Protein AF-A0A1Y1X2T1-F1 (afdb_monomer_lite)

Structure (mmCIF, N/CA/C/O backbone):
data_AF-A0A1Y1X2T1-F1
#
_entry.id   AF-A0A1Y1X2T1-F1
#
loop_
_atom_site.group_PDB
_atom_site.id
_atom_site.type_symbol
_atom_site.label_atom_id
_atom_site.label_alt_id
_atom_site.label_comp_id
_atom_site.label_asym_id
_atom_site.label_entity_id
_atom_site.label_seq_id
_atom_site.pdbx_PDB_ins_code
_atom_site.Cartn_x
_atom_site.Cartn_y
_atom_site.Cartn_z
_atom_site.occupancy
_atom_site.B_iso_or_equiv
_atom_site.auth_seq_id
_atom_site.auth_comp_id
_atom_site.auth_asym_id
_atom_site.auth_atom_id
_atom_site.pdbx_PDB_model_num
ATOM 1 N N . MET A 1 1 ? 21.811 22.177 36.103 1.00 56.72 1 MET A N 1
ATOM 2 C CA . MET A 1 1 ? 21.936 21.409 34.840 1.00 56.72 1 MET A CA 1
ATOM 3 C C . MET A 1 1 ? 21.058 20.156 34.789 1.00 56.72 1 MET A C 1
ATOM 5 O O . MET A 1 1 ? 20.344 20.026 33.811 1.00 56.72 1 MET A O 1
ATOM 9 N N . LYS A 1 2 ? 21.007 19.280 35.809 1.00 57.28 2 LYS A N 1
ATOM 10 C CA . LYS A 1 2 ? 20.187 18.041 35.765 1.00 57.28 2 LYS A CA 1
ATOM 11 C C . LYS A 1 2 ? 18.674 18.245 35.523 1.00 57.28 2 LYS A C 1
ATOM 13 O O . LYS A 1 2 ? 18.076 17.453 34.813 1.00 57.28 2 LYS A O 1
ATOM 18 N N . SER A 1 3 ? 18.077 19.325 36.036 1.00 58.03 3 SER A N 1
ATOM 19 C CA . SER A 1 3 ? 16.638 19.620 35.858 1.00 58.03 3 SER A CA 1
ATOM 20 C C . SER A 1 3 ? 16.255 20.031 34.420 1.00 58.03 3 SER A C 1
ATOM 22 O O . SER A 1 3 ? 15.139 19.794 33.973 1.00 58.03 3 SER A O 1
ATOM 24 N N . PHE A 1 4 ? 17.197 20.577 33.643 1.00 64.12 4 PHE A N 1
ATOM 25 C CA . PHE A 1 4 ? 16.924 21.029 32.273 1.00 64.12 4 PHE A CA 1
ATOM 26 C C . PHE A 1 4 ? 16.793 19.856 31.285 1.00 64.12 4 PHE A C 1
ATOM 28 O O . PHE A 1 4 ? 15.936 19.874 30.407 1.00 64.12 4 PHE A O 1
ATOM 35 N N . TYR A 1 5 ? 17.582 18.795 31.482 1.00 65.81 5 TYR A N 1
ATOM 36 C CA . TYR A 1 5 ? 17.551 17.600 30.631 1.00 65.81 5 TYR A CA 1
ATOM 37 C C . TYR A 1 5 ? 16.260 16.782 30.780 1.00 65.81 5 TYR A C 1
ATOM 39 O O . TYR A 1 5 ? 15.802 16.195 29.804 1.00 65.81 5 TYR A O 1
ATOM 47 N N . LEU A 1 6 ? 15.641 16.787 31.966 1.00 60.75 6 LEU A N 1
ATOM 48 C CA . LEU A 1 6 ? 14.376 16.086 32.219 1.00 60.75 6 LEU A CA 1
ATOM 49 C C . LEU A 1 6 ? 13.193 16.706 31.459 1.00 60.75 6 LEU A C 1
ATOM 51 O O . LEU A 1 6 ? 12.352 15.974 30.943 1.00 60.75 6 LEU A O 1
ATOM 55 N N . ASN A 1 7 ? 13.157 18.036 31.320 1.00 58.97 7 ASN A N 1
ATOM 56 C CA . ASN A 1 7 ? 12.097 18.712 30.566 1.00 58.97 7 ASN A CA 1
ATOM 57 C C . ASN A 1 7 ? 12.223 18.496 29.050 1.00 58.97 7 ASN A C 1
ATOM 59 O O . ASN A 1 7 ? 11.212 18.321 28.378 1.00 58.97 7 ASN A O 1
ATOM 63 N N . ILE A 1 8 ? 13.448 18.435 28.514 1.00 63.66 8 ILE A N 1
ATOM 64 C CA . ILE A 1 8 ? 13.670 18.137 27.089 1.00 63.66 8 ILE A CA 1
ATOM 65 C C . ILE A 1 8 ? 13.277 16.690 26.766 1.00 63.66 8 ILE A C 1
ATOM 67 O O . ILE A 1 8 ? 12.606 16.454 25.764 1.00 63.66 8 ILE A O 1
ATOM 71 N N . PHE A 1 9 ? 13.625 15.731 27.631 1.00 59.47 9 PHE A N 1
ATOM 72 C CA . PHE A 1 9 ? 13.261 14.324 27.426 1.00 59.47 9 PHE A CA 1
ATOM 73 C C . PHE A 1 9 ? 11.742 14.095 27.442 1.00 59.47 9 PHE A C 1
ATOM 75 O O . PHE A 1 9 ? 11.245 13.322 26.630 1.00 59.47 9 PHE A O 1
ATOM 82 N N . SER A 1 10 ? 11.009 14.797 28.315 1.00 51.62 10 SER A N 1
ATOM 83 C CA . SER A 1 10 ? 9.545 14.688 28.422 1.00 51.62 10 SER A CA 1
ATOM 84 C C . SER A 1 10 ? 8.808 15.238 27.190 1.00 51.62 10 SER A C 1
ATOM 86 O O . SER A 1 10 ? 7.816 14.673 26.738 1.00 51.62 10 SER A O 1
ATOM 88 N N . ILE A 1 11 ? 9.314 16.321 26.591 1.00 55.97 11 ILE A N 1
ATOM 89 C CA . ILE A 1 11 ? 8.737 16.879 25.356 1.00 55.97 11 ILE A CA 1
ATOM 90 C C . ILE A 1 11 ? 9.017 15.951 24.163 1.00 55.97 11 ILE A C 1
ATOM 92 O O . ILE A 1 11 ? 8.145 15.767 23.314 1.00 55.97 11 ILE A O 1
ATOM 96 N N . LEU A 1 12 ? 10.195 15.314 24.122 1.00 52.16 12 LEU A N 1
ATOM 97 C CA . LEU A 1 12 ? 10.544 14.362 23.065 1.00 52.16 12 LEU A CA 1
ATOM 98 C C . LEU A 1 12 ? 9.668 13.100 23.112 1.00 52.16 12 LEU A C 1
ATOM 100 O O . LEU A 1 12 ? 9.218 12.628 22.072 1.00 52.16 12 LEU A O 1
ATOM 104 N N . THR A 1 13 ? 9.385 12.566 24.305 1.00 51.41 13 THR A N 1
ATOM 105 C CA . THR A 1 13 ? 8.547 11.365 24.449 1.00 51.41 13 THR A CA 1
ATOM 106 C C . THR A 1 13 ? 7.088 11.615 24.074 1.00 51.41 13 THR A C 1
ATOM 108 O O . THR A 1 13 ? 6.466 10.738 23.480 1.00 51.41 13 THR A O 1
ATOM 111 N N . ILE A 1 14 ? 6.547 12.809 24.339 1.00 50.56 14 ILE A N 1
ATOM 112 C CA . ILE A 1 14 ? 5.189 13.181 23.905 1.00 50.56 14 ILE A CA 1
ATOM 113 C C . ILE A 1 14 ? 5.101 13.249 22.370 1.00 50.56 14 ILE A C 1
ATOM 115 O O . ILE A 1 14 ? 4.105 12.807 21.801 1.00 50.56 14 ILE A O 1
ATOM 119 N N . PHE A 1 15 ? 6.156 13.710 21.689 1.00 45.28 15 PHE A N 1
ATOM 120 C CA . PHE A 1 15 ? 6.207 13.766 20.221 1.00 45.28 15 PHE A CA 1
ATOM 121 C C . PHE A 1 15 ? 6.279 12.377 19.558 1.00 45.28 15 PHE A C 1
ATOM 123 O O . PHE A 1 15 ? 5.767 12.183 18.460 1.00 45.28 15 PHE A O 1
ATOM 130 N N . VAL A 1 16 ? 6.884 11.391 20.230 1.00 44.03 16 VAL A N 1
ATOM 131 C CA . VAL A 1 16 ? 6.981 10.004 19.732 1.00 44.03 16 VAL A CA 1
ATOM 132 C C . VAL A 1 16 ? 5.657 9.242 19.875 1.00 44.03 16 VAL A C 1
ATOM 134 O O . VAL A 1 16 ? 5.388 8.321 19.109 1.00 44.03 16 VAL A O 1
ATOM 137 N N . ILE A 1 17 ? 4.797 9.606 20.831 1.00 41.22 17 ILE A N 1
ATOM 138 C CA . ILE A 1 17 ? 3.505 8.924 21.020 1.00 41.22 17 ILE A CA 1
ATOM 139 C C . ILE A 1 17 ? 2.462 9.415 20.002 1.00 41.22 17 ILE A C 1
ATOM 141 O O . ILE A 1 17 ? 1.625 8.628 19.560 1.00 41.22 17 ILE A O 1
ATOM 145 N N . THR A 1 18 ? 2.527 10.675 19.564 1.00 39.34 18 THR A N 1
ATOM 146 C CA . THR A 1 18 ? 1.569 11.231 18.592 1.00 39.34 18 THR A CA 1
ATOM 147 C C . THR A 1 18 ? 1.806 10.778 17.147 1.00 39.34 18 THR A C 1
ATOM 149 O O . THR A 1 18 ? 0.879 10.846 16.344 1.00 39.34 18 THR A O 1
ATOM 152 N N . SER A 1 19 ? 2.983 10.246 16.796 1.00 40.41 19 SER A N 1
ATOM 153 C CA . SER A 1 19 ? 3.277 9.792 15.425 1.00 40.41 19 SER A CA 1
ATOM 154 C C . SER A 1 19 ? 2.578 8.481 15.037 1.00 40.41 19 SER A C 1
ATOM 156 O O . SER A 1 19 ? 2.244 8.293 13.869 1.00 40.41 19 SER A O 1
ATOM 158 N N . LYS A 1 20 ? 2.239 7.603 15.995 1.00 40.94 20 LYS A N 1
ATOM 159 C CA . LYS A 1 20 ? 1.486 6.361 15.708 1.00 40.94 20 LYS A CA 1
ATOM 160 C C . LYS A 1 20 ? 0.024 6.596 15.309 1.00 40.94 20 LYS A C 1
ATOM 162 O O . LYS A 1 20 ? -0.583 5.723 14.695 1.00 40.94 20 LYS A O 1
ATOM 167 N N . ALA A 1 21 ? -0.539 7.766 15.614 1.00 39.34 21 ALA A N 1
ATOM 168 C CA . ALA A 1 21 ? -1.893 8.132 15.195 1.00 39.34 21 ALA A CA 1
ATOM 169 C C . ALA A 1 21 ? -1.984 8.528 13.704 1.00 39.34 21 ALA A C 1
ATOM 171 O O . ALA A 1 21 ? -3.081 8.586 13.155 1.00 39.34 21 ALA A O 1
ATOM 172 N N . SER A 1 22 ? -0.848 8.755 13.029 1.00 45.28 22 SER A N 1
ATOM 173 C CA . SER A 1 22 ? -0.803 9.274 11.653 1.00 45.28 22 SER A CA 1
ATOM 174 C C . SER A 1 22 ? -1.251 8.268 10.581 1.00 45.28 22 SER A C 1
ATOM 176 O O . SER A 1 22 ? -1.623 8.673 9.484 1.00 45.28 22 SER A O 1
ATOM 178 N N . VAL A 1 23 ? -1.265 6.964 10.887 1.00 47.66 23 VAL A N 1
ATOM 179 C CA . VAL A 1 23 ? -1.580 5.911 9.899 1.00 47.66 23 VAL A CA 1
ATOM 180 C C . VAL A 1 23 ? -3.095 5.740 9.687 1.00 47.66 23 VAL A C 1
ATOM 182 O O . VAL A 1 23 ? -3.526 5.408 8.590 1.00 47.66 23 VAL A O 1
ATOM 185 N N . ARG A 1 24 ? -3.944 6.029 10.690 1.00 46.94 24 ARG A N 1
ATOM 186 C CA . ARG A 1 24 ? -5.413 5.863 10.560 1.00 46.94 24 ARG A CA 1
ATOM 187 C C . ARG A 1 24 ? -6.120 6.989 9.804 1.00 46.94 24 ARG A C 1
ATOM 189 O O . ARG A 1 24 ? -7.241 6.786 9.357 1.00 46.94 24 ARG A O 1
ATOM 196 N N . ASN A 1 25 ? -5.468 8.135 9.617 1.00 50.72 25 ASN A N 1
ATOM 197 C CA . ASN A 1 25 ? -6.011 9.259 8.844 1.00 50.72 25 ASN A CA 1
ATOM 198 C C . ASN A 1 25 ? -5.781 9.121 7.331 1.00 50.72 25 ASN A C 1
ATOM 200 O O . ASN A 1 25 ? -5.892 10.109 6.611 1.00 50.72 25 ASN A O 1
ATOM 204 N N . GLN A 1 26 ? -5.434 7.922 6.858 1.00 59.00 26 GLN A N 1
ATOM 205 C CA . GLN A 1 26 ? -5.060 7.692 5.471 1.00 59.00 26 GLN A CA 1
ATOM 206 C C . GLN A 1 26 ? -6.158 7.020 4.641 1.00 59.00 26 GLN A C 1
ATOM 208 O O . GLN A 1 26 ? -5.827 6.405 3.650 1.00 59.00 26 GLN A O 1
ATOM 213 N N . ILE A 1 27 ? -7.436 7.039 5.017 1.00 65.19 27 ILE A N 1
ATOM 214 C CA . ILE A 1 27 ? -8.481 6.409 4.187 1.00 65.19 27 ILE A CA 1
ATOM 215 C C . ILE A 1 27 ? -9.077 7.466 3.259 1.00 65.19 27 ILE A C 1
ATOM 217 O O . ILE A 1 27 ? -9.631 8.449 3.745 1.00 65.19 27 ILE A O 1
ATOM 221 N N . ASP A 1 28 ? -8.964 7.261 1.945 1.00 67.69 28 ASP A N 1
ATOM 222 C CA . ASP A 1 28 ? -9.491 8.196 0.938 1.00 67.69 28 ASP A CA 1
ATOM 223 C C . ASP A 1 28 ? -10.859 7.733 0.409 1.00 67.69 28 ASP A C 1
ATOM 225 O O . ASP A 1 28 ? -11.845 8.467 0.454 1.00 67.69 28 ASP A O 1
ATOM 229 N N . GLU A 1 29 ? -10.958 6.464 -0.007 1.00 74.88 29 GLU A N 1
ATOM 230 C CA . GLU A 1 29 ? -12.178 5.908 -0.598 1.00 74.88 29 GLU A CA 1
ATOM 231 C C . GLU A 1 29 ? -12.340 4.412 -0.284 1.00 74.88 29 GLU A C 1
ATOM 233 O O . GLU A 1 29 ? -11.371 3.647 -0.266 1.00 74.88 29 GLU A O 1
ATOM 238 N N . SER A 1 30 ? -13.587 3.981 -0.061 1.00 74.31 30 SER A N 1
ATOM 239 C CA . SER A 1 30 ? -13.954 2.569 0.092 1.00 74.31 30 SER A CA 1
ATOM 240 C C . SER A 1 30 ? -14.870 2.118 -1.044 1.00 74.31 30 SER A C 1
ATOM 242 O O . SER A 1 30 ? -15.921 2.725 -1.256 1.00 74.31 30 SER A O 1
ATOM 244 N N . LEU A 1 31 ? -14.534 1.013 -1.707 1.00 80.00 31 LEU A N 1
ATOM 245 C CA . LEU A 1 31 ? -15.344 0.409 -2.767 1.00 80.00 31 LEU A CA 1
ATOM 246 C C . LEU A 1 31 ? -15.841 -0.975 -2.335 1.00 80.00 31 LEU A C 1
ATOM 248 O O . LEU A 1 31 ? -15.038 -1.845 -1.997 1.00 80.00 31 LEU A O 1
ATOM 252 N N . SER A 1 32 ? -17.159 -1.190 -2.363 1.00 80.75 32 SER A N 1
ATOM 253 C CA . SER A 1 32 ? -17.751 -2.514 -2.127 1.00 80.75 32 SER A CA 1
ATOM 254 C C . SER A 1 32 ? -17.468 -3.446 -3.307 1.00 80.75 32 SER A C 1
ATOM 256 O O . SER A 1 32 ? -17.545 -3.029 -4.464 1.00 80.75 32 SER A O 1
ATOM 258 N N . ILE A 1 33 ? -17.133 -4.702 -3.012 1.00 80.81 33 ILE A N 1
ATOM 259 C CA . ILE A 1 33 ? -16.745 -5.695 -4.015 1.00 80.81 33 ILE A CA 1
ATOM 260 C C . ILE A 1 33 ? -17.837 -6.761 -4.159 1.00 80.81 33 ILE A C 1
ATOM 262 O O . ILE A 1 33 ? -18.399 -7.250 -3.176 1.00 80.81 33 ILE A O 1
ATOM 266 N N . GLU A 1 34 ? -18.121 -7.153 -5.401 1.00 74.25 34 GLU A N 1
ATOM 267 C CA . GLU A 1 34 ? -19.018 -8.267 -5.706 1.00 74.25 34 GLU A CA 1
ATOM 268 C C . GLU A 1 34 ? -18.431 -9.576 -5.145 1.00 74.25 34 GLU A C 1
ATOM 270 O O . GLU A 1 34 ? -17.339 -9.993 -5.522 1.00 74.25 34 GLU A O 1
ATOM 275 N N . GLY A 1 35 ? -19.138 -10.202 -4.198 1.00 72.38 35 GLY A N 1
ATOM 276 C CA . GLY A 1 35 ? -18.635 -11.349 -3.423 1.00 72.38 35 GLY A CA 1
ATOM 277 C C . GLY A 1 35 ? -18.394 -11.058 -1.937 1.00 72.38 35 GLY A C 1
ATOM 278 O O . GLY A 1 35 ? -18.160 -11.992 -1.171 1.00 72.38 35 GLY A O 1
ATOM 279 N N . GLY A 1 36 ? -18.539 -9.797 -1.515 1.00 78.75 36 GLY A N 1
ATOM 280 C CA . GLY A 1 36 ? -18.400 -9.360 -0.127 1.00 78.75 36 GLY A CA 1
ATOM 281 C C . GLY A 1 36 ? -17.099 -8.597 0.125 1.00 78.75 36 GLY A C 1
ATOM 282 O O . GLY A 1 36 ? -16.131 -8.720 -0.619 1.00 78.75 36 GLY A O 1
ATOM 283 N N . GLY A 1 37 ? -17.103 -7.789 1.186 1.00 85.75 37 GLY A N 1
ATOM 284 C CA . GLY A 1 37 ? -15.966 -6.968 1.598 1.00 85.75 37 GLY A CA 1
ATOM 285 C C . GLY A 1 37 ? -15.800 -5.650 0.839 1.00 85.75 37 GLY A C 1
ATOM 286 O O . GLY A 1 37 ? -16.655 -5.225 0.056 1.00 85.75 37 GLY A O 1
ATOM 287 N N . TYR A 1 38 ? -14.698 -4.974 1.157 1.00 86.06 38 TYR A N 1
ATOM 288 C CA . TYR A 1 38 ? -14.425 -3.587 0.803 1.00 86.06 38 TYR A CA 1
ATOM 289 C C . TYR A 1 38 ? -12.950 -3.426 0.443 1.00 86.06 38 TYR A C 1
ATOM 291 O O . TYR A 1 38 ? -12.074 -3.801 1.221 1.00 86.06 38 TYR A O 1
ATOM 299 N N . LYS A 1 39 ? -12.671 -2.831 -0.717 1.00 87.31 39 LYS A N 1
ATOM 300 C CA . LYS A 1 39 ? -11.344 -2.305 -1.046 1.00 87.31 39 LYS A CA 1
ATOM 301 C C . LYS A 1 39 ? -11.223 -0.916 -0.445 1.00 87.31 39 LYS A C 1
ATOM 303 O O . LYS A 1 39 ? -12.090 -0.082 -0.697 1.00 87.31 39 LYS A O 1
ATOM 308 N N . ILE A 1 40 ? -10.162 -0.667 0.310 1.00 87.94 40 ILE A N 1
ATOM 309 C CA . ILE A 1 40 ? -9.901 0.638 0.920 1.00 87.94 40 ILE A CA 1
ATOM 310 C C . ILE A 1 40 ? -8.622 1.200 0.342 1.00 87.94 40 ILE A C 1
ATOM 312 O O . ILE A 1 40 ? -7.556 0.613 0.528 1.00 87.94 40 ILE A O 1
ATOM 316 N N . TRP A 1 41 ? -8.735 2.326 -0.355 1.00 89.56 41 TRP A N 1
ATOM 317 C CA . TRP A 1 41 ? -7.580 3.073 -0.828 1.00 89.56 41 TRP A CA 1
ATOM 318 C C . TRP A 1 41 ? -7.004 3.926 0.285 1.00 89.56 41 TRP A C 1
ATOM 320 O O . TRP A 1 41 ? -7.735 4.614 1.007 1.00 89.56 41 TRP A O 1
ATOM 330 N N . LEU A 1 42 ? -5.680 3.871 0.396 1.00 88.88 42 LEU A N 1
ATOM 331 C CA . LEU A 1 42 ? -4.953 4.732 1.299 1.00 88.88 42 LEU A CA 1
ATOM 332 C C . LEU A 1 42 ? -4.755 6.126 0.683 1.00 88.88 42 LEU A C 1
ATOM 334 O O . LEU A 1 42 ? -4.924 6.329 -0.522 1.00 88.88 42 LEU A O 1
ATOM 338 N N . THR A 1 43 ? -4.375 7.102 1.495 1.00 86.19 43 THR A N 1
ATOM 339 C CA . THR A 1 43 ? -4.055 8.445 1.025 1.00 86.19 43 THR A CA 1
ATOM 340 C C . THR A 1 43 ? -2.837 8.400 0.114 1.00 86.19 43 THR A C 1
ATOM 342 O O . THR A 1 43 ? -1.878 7.662 0.350 1.00 86.19 43 THR A O 1
ATOM 345 N N . GLU A 1 44 ? -2.891 9.204 -0.945 1.00 87.75 44 GLU A N 1
ATOM 346 C CA . GLU A 1 44 ? -1.776 9.371 -1.864 1.00 87.75 44 GLU A CA 1
ATOM 347 C C . GLU A 1 44 ? -0.544 9.933 -1.141 1.00 87.75 44 GLU A C 1
ATOM 349 O O . GLU A 1 44 ? -0.608 10.914 -0.395 1.00 87.75 44 GLU A O 1
ATOM 354 N N . VAL A 1 45 ? 0.597 9.305 -1.394 1.0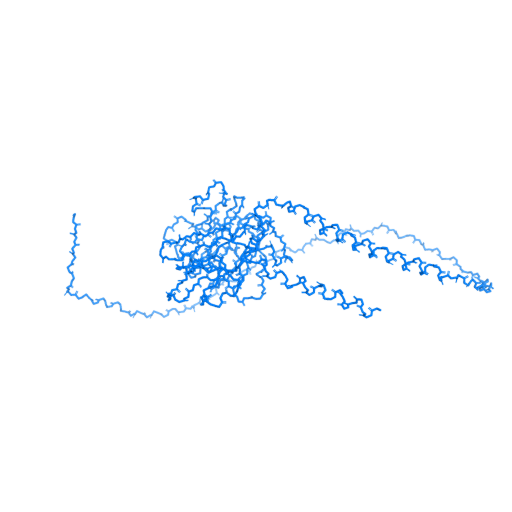0 89.06 45 VAL A N 1
ATOM 355 C CA . VAL A 1 45 ? 1.890 9.670 -0.829 1.00 89.06 45 VAL A CA 1
ATOM 356 C C . VAL A 1 45 ? 2.687 10.437 -1.866 1.00 89.06 45 VAL A C 1
ATOM 358 O O . VAL A 1 45 ? 2.974 9.915 -2.939 1.00 89.06 45 VAL A O 1
ATOM 361 N N . ASN A 1 46 ? 3.086 11.661 -1.512 1.00 80.25 46 ASN A N 1
ATOM 362 C CA . ASN A 1 46 ? 3.802 12.601 -2.380 1.00 80.25 46 ASN A CA 1
ATOM 363 C C . ASN A 1 46 ? 5.210 12.849 -1.837 1.00 80.25 46 ASN A C 1
ATOM 365 O O . ASN A 1 46 ? 5.590 13.977 -1.526 1.00 80.25 46 ASN A O 1
ATOM 369 N N . GLY A 1 47 ? 5.971 11.778 -1.642 1.00 67.00 47 GLY A N 1
ATOM 370 C CA . GLY A 1 47 ? 7.283 11.868 -1.025 1.00 67.00 47 GLY A CA 1
ATOM 371 C C . GLY A 1 47 ? 7.958 10.514 -0.923 1.00 67.00 47 GLY A C 1
ATOM 372 O O . GLY A 1 47 ? 7.328 9.502 -0.638 1.00 67.00 47 GLY A O 1
ATOM 373 N N . TYR A 1 48 ? 9.262 10.515 -1.167 1.00 71.50 48 TYR A N 1
ATOM 374 C CA . TYR A 1 48 ? 10.146 9.435 -0.762 1.00 71.50 48 TYR A CA 1
ATOM 375 C C . TYR A 1 48 ? 11.206 10.057 0.112 1.00 71.50 48 TYR A C 1
ATOM 377 O O . TYR A 1 48 ? 12.020 10.854 -0.361 1.00 71.50 48 TYR A O 1
ATOM 385 N N . ASP A 1 49 ? 11.178 9.679 1.373 1.00 73.81 49 ASP A N 1
ATOM 386 C CA . ASP A 1 49 ? 12.269 9.905 2.291 1.00 73.81 49 ASP A CA 1
ATOM 387 C C . ASP A 1 49 ? 12.518 8.571 2.979 1.00 73.81 49 ASP A C 1
ATOM 389 O O . ASP A 1 49 ? 11.651 8.013 3.646 1.00 73.81 49 ASP A O 1
ATOM 393 N N . GLU A 1 50 ? 13.705 8.022 2.747 1.00 72.12 50 GLU A N 1
ATOM 394 C CA . GLU A 1 50 ? 14.115 6.742 3.316 1.00 72.12 50 GLU A CA 1
ATOM 395 C C . GLU A 1 50 ? 14.245 6.784 4.840 1.00 72.12 50 GLU A C 1
ATOM 397 O O . GLU A 1 50 ? 14.278 5.724 5.464 1.00 72.12 50 GLU A O 1
ATOM 402 N N . ASN A 1 51 ? 14.283 7.992 5.409 1.00 76.75 51 ASN A N 1
ATOM 403 C CA . ASN A 1 51 ? 14.298 8.258 6.839 1.00 76.75 51 ASN A CA 1
ATOM 404 C C . ASN A 1 51 ? 12.901 8.609 7.384 1.00 76.75 51 ASN A C 1
ATOM 406 O O . ASN A 1 51 ? 12.746 8.729 8.600 1.00 76.75 51 ASN A O 1
ATOM 410 N N . ASP A 1 52 ? 11.894 8.787 6.518 1.00 72.00 52 ASP A N 1
ATOM 411 C CA . ASP A 1 52 ? 10.516 9.079 6.920 1.00 72.00 52 ASP A CA 1
ATOM 412 C C . ASP A 1 52 ? 9.682 7.791 6.960 1.00 72.00 52 ASP A C 1
ATOM 414 O O . ASP A 1 52 ? 9.006 7.399 6.006 1.00 72.00 52 ASP A O 1
ATOM 418 N N . GLU A 1 53 ? 9.698 7.147 8.124 1.00 68.81 53 GLU A N 1
ATOM 419 C CA . GLU A 1 53 ? 8.827 6.014 8.455 1.00 68.81 53 GLU A CA 1
ATOM 420 C C . GLU A 1 53 ? 7.376 6.432 8.767 1.00 68.81 53 GLU A C 1
ATOM 422 O O . GLU A 1 53 ? 6.622 5.658 9.357 1.00 68.81 53 GLU A O 1
ATOM 427 N N . VAL A 1 54 ? 6.962 7.658 8.438 1.00 69.00 54 VAL A N 1
ATOM 428 C CA . VAL A 1 54 ? 5.614 8.164 8.733 1.00 69.00 54 VAL A CA 1
ATOM 429 C C . VAL A 1 54 ? 4.874 8.575 7.464 1.00 69.00 54 VAL A C 1
ATOM 431 O O . VAL A 1 54 ? 3.712 8.206 7.311 1.00 69.00 54 VAL A O 1
ATOM 434 N N . ASN A 1 55 ? 5.521 9.301 6.549 1.00 71.62 55 ASN A N 1
ATOM 435 C CA . ASN A 1 55 ? 4.892 9.791 5.312 1.00 71.62 55 ASN A CA 1
ATOM 436 C C . ASN A 1 55 ? 5.633 9.373 4.037 1.00 71.62 55 ASN A C 1
ATOM 438 O O . ASN A 1 55 ? 5.235 9.778 2.947 1.00 71.62 55 ASN A O 1
ATOM 442 N N . GLY A 1 56 ? 6.711 8.592 4.150 1.00 84.94 56 GLY A N 1
ATOM 443 C CA . GLY A 1 56 ? 7.515 8.164 3.007 1.00 84.94 56 GLY A CA 1
ATOM 444 C C . GLY A 1 56 ? 6.973 6.945 2.260 1.00 84.94 56 GLY A C 1
ATOM 445 O O . GLY A 1 56 ? 7.559 6.588 1.239 1.00 84.94 56 GLY A O 1
ATOM 446 N N . TYR A 1 57 ? 5.904 6.301 2.754 1.00 91.38 57 TYR A N 1
ATOM 447 C CA . TYR A 1 57 ? 5.327 5.067 2.209 1.00 91.38 57 TYR A CA 1
ATOM 448 C C . TYR A 1 57 ? 3.801 5.064 2.201 1.00 91.38 57 TYR A C 1
ATOM 450 O O . TYR A 1 57 ? 3.167 5.768 2.982 1.00 91.38 57 TYR A O 1
ATOM 458 N N . SER A 1 58 ? 3.228 4.196 1.365 1.00 91.94 58 SER A N 1
ATOM 459 C CA . SER A 1 58 ? 1.806 3.846 1.386 1.00 91.94 58 SER A CA 1
ATOM 460 C C . SER A 1 58 ? 1.650 2.381 1.792 1.00 91.94 58 SER A C 1
ATOM 462 O O . SER A 1 58 ? 2.298 1.508 1.210 1.00 91.94 58 SER A O 1
ATOM 464 N N . GLY A 1 59 ? 0.837 2.128 2.817 1.00 91.50 59 GLY A N 1
ATOM 465 C CA . GLY A 1 59 ? 0.595 0.803 3.391 1.00 91.50 59 GLY A CA 1
ATOM 466 C C . GLY A 1 59 ? 0.216 0.869 4.871 1.00 91.50 59 GLY A C 1
ATOM 467 O O . GLY A 1 59 ? 0.286 1.931 5.487 1.00 91.50 59 GLY A O 1
ATOM 468 N N . ILE A 1 60 ? -0.163 -0.266 5.458 1.00 90.38 60 ILE A N 1
ATOM 469 C CA . ILE A 1 60 ? -0.387 -0.407 6.904 1.00 90.38 60 ILE A CA 1
ATOM 470 C C . ILE A 1 60 ? 0.390 -1.640 7.353 1.00 90.38 60 ILE A C 1
ATOM 472 O O . ILE A 1 60 ? 0.054 -2.747 6.954 1.00 90.38 60 ILE A O 1
ATOM 476 N N . PHE A 1 61 ? 1.406 -1.472 8.202 1.00 91.69 61 PHE A N 1
ATOM 477 C CA . PHE A 1 61 ? 2.205 -2.606 8.673 1.00 91.69 61 PHE A CA 1
ATOM 478 C C . PHE A 1 61 ? 1.344 -3.701 9.311 1.00 91.69 61 PHE A C 1
ATOM 480 O O . PHE A 1 61 ? 0.565 -3.439 10.230 1.00 91.69 61 PHE A O 1
ATOM 487 N N . GLY A 1 62 ? 1.534 -4.935 8.844 1.00 91.69 62 GLY A N 1
ATOM 488 C CA . GLY A 1 62 ? 0.747 -6.102 9.236 1.00 91.69 62 GLY A CA 1
ATOM 489 C C . GLY A 1 62 ? -0.535 -6.323 8.428 1.00 91.69 62 GLY A C 1
ATOM 490 O O . GLY A 1 62 ? -1.123 -7.395 8.562 1.00 91.69 62 GLY A O 1
ATOM 491 N N . GLU A 1 63 ? -0.939 -5.383 7.570 1.00 92.19 63 GLU A N 1
ATOM 492 C CA . GLU A 1 63 ? -2.103 -5.522 6.690 1.00 92.19 63 GLU A CA 1
ATOM 493 C C . GLU A 1 63 ? -1.666 -5.687 5.227 1.00 92.19 63 GLU A C 1
ATOM 495 O O . GLU A 1 63 ? -0.927 -4.857 4.697 1.00 92.19 63 GLU A O 1
ATOM 500 N N . PRO A 1 64 ? -2.118 -6.740 4.529 1.00 95.50 64 PRO A N 1
ATOM 501 C CA . PRO A 1 64 ? -1.666 -7.026 3.177 1.00 95.50 64 PRO A CA 1
ATOM 502 C C . PRO A 1 64 ? -2.141 -5.984 2.164 1.00 95.50 64 PRO A C 1
ATOM 504 O O . PRO A 1 64 ? -3.332 -5.684 2.048 1.00 95.50 64 PRO A O 1
ATOM 507 N N . VAL A 1 65 ? -1.210 -5.526 1.331 1.00 95.06 65 VAL A N 1
ATOM 508 C CA . VAL A 1 65 ? -1.518 -4.724 0.149 1.00 95.06 65 VAL A CA 1
ATOM 509 C C . VAL A 1 65 ? -2.192 -5.613 -0.899 1.00 95.06 65 VAL A C 1
ATOM 511 O O . VAL A 1 65 ? -1.765 -6.734 -1.177 1.00 95.06 65 VAL A O 1
ATOM 514 N N . THR A 1 66 ? -3.264 -5.101 -1.497 1.00 94.12 66 THR A N 1
ATOM 515 C CA . THR A 1 66 ? -4.103 -5.802 -2.487 1.00 94.12 66 THR A CA 1
ATOM 516 C C . THR A 1 66 ? -4.177 -5.081 -3.828 1.00 94.12 66 THR A C 1
ATOM 518 O O . THR A 1 66 ? -4.489 -5.684 -4.857 1.00 94.12 66 THR A O 1
ATOM 521 N N . SER A 1 67 ? -3.886 -3.780 -3.867 1.00 92.94 67 SER A N 1
ATOM 522 C CA . SER A 1 67 ? -3.673 -3.047 -5.119 1.00 92.94 67 SER A CA 1
ATOM 523 C C . SER A 1 67 ? -2.741 -1.859 -4.923 1.00 92.94 67 SER A C 1
ATOM 525 O O . SER A 1 67 ? -2.609 -1.346 -3.815 1.00 92.94 67 SER A O 1
ATOM 527 N N . VAL A 1 68 ? -2.128 -1.412 -6.016 1.00 93.31 68 VAL A N 1
ATOM 528 C CA . VAL A 1 68 ? -1.202 -0.277 -6.065 1.00 93.31 68 VAL A CA 1
ATOM 529 C C . VAL A 1 68 ? -1.591 0.625 -7.228 1.00 93.31 68 VAL A C 1
ATOM 531 O O . VAL A 1 68 ? -1.823 0.123 -8.325 1.00 93.31 68 VAL A O 1
ATOM 534 N N . ALA A 1 69 ? -1.631 1.934 -7.009 1.00 91.81 69 ALA A N 1
ATOM 535 C CA . ALA A 1 69 ? -1.781 2.945 -8.047 1.00 91.81 69 ALA A CA 1
ATOM 536 C C . ALA A 1 69 ? -0.563 3.876 -8.021 1.00 91.81 69 ALA A C 1
ATOM 538 O O . ALA A 1 69 ? -0.209 4.393 -6.964 1.00 91.81 69 ALA A O 1
ATOM 539 N N . VAL A 1 70 ? 0.088 4.090 -9.167 1.00 91.06 70 VAL A N 1
ATOM 540 C CA . VAL A 1 70 ? 1.284 4.947 -9.273 1.00 91.06 70 VAL A CA 1
ATOM 541 C C . VAL A 1 70 ? 1.070 6.018 -10.331 1.00 91.06 70 VAL A C 1
ATOM 543 O O . VAL A 1 70 ? 0.828 5.697 -11.492 1.00 91.06 70 VAL A O 1
ATOM 546 N N . SER A 1 71 ? 1.176 7.291 -9.960 1.00 86.50 71 SER A N 1
ATOM 547 C CA . SER A 1 71 ? 0.996 8.416 -10.877 1.00 86.50 71 SER A CA 1
ATOM 548 C C . SER A 1 71 ? 2.200 8.620 -11.810 1.00 86.50 71 SER A C 1
ATOM 550 O O . SER A 1 71 ? 3.301 8.101 -11.602 1.00 86.50 71 SER A O 1
ATOM 552 N N . GLY A 1 72 ? 1.999 9.417 -12.865 1.00 80.25 72 GLY A N 1
ATOM 553 C CA . GLY A 1 72 ? 3.086 9.878 -13.736 1.00 80.25 72 GLY A CA 1
ATOM 554 C C . GLY A 1 72 ? 3.357 9.015 -14.971 1.00 80.25 72 GLY A C 1
ATOM 555 O O . GLY A 1 72 ? 4.425 9.151 -15.567 1.00 80.25 72 GLY A O 1
ATOM 556 N N . GLY A 1 73 ? 2.409 8.154 -15.364 1.00 81.31 73 GLY A N 1
ATOM 557 C CA . GLY A 1 73 ? 2.429 7.451 -16.656 1.00 81.31 73 GLY A CA 1
ATOM 558 C C . GLY A 1 73 ? 3.533 6.401 -16.801 1.00 81.31 73 GLY A C 1
ATOM 559 O O . GLY A 1 73 ? 3.944 6.088 -17.916 1.00 81.31 73 GLY A O 1
ATOM 560 N N . ARG A 1 74 ? 4.085 5.917 -15.684 1.00 85.50 74 ARG A N 1
ATOM 561 C CA . ARG A 1 74 ? 5.191 4.956 -15.689 1.00 85.50 74 ARG A CA 1
ATOM 562 C C . ARG A 1 74 ? 4.649 3.535 -15.639 1.00 85.50 74 ARG A C 1
ATOM 564 O O . ARG A 1 74 ? 3.791 3.285 -14.795 1.00 85.50 74 ARG A O 1
ATOM 571 N N . PRO A 1 75 ? 5.143 2.615 -16.482 1.00 89.00 75 PRO A N 1
ATOM 572 C CA . PRO A 1 75 ? 4.676 1.243 -16.451 1.00 89.00 75 PRO A CA 1
ATOM 573 C C . PRO A 1 75 ? 5.043 0.530 -15.145 1.00 89.00 75 PRO A C 1
ATOM 575 O O . PRO A 1 75 ? 6.177 0.638 -14.671 1.00 89.00 75 PRO A O 1
ATOM 578 N N . TYR A 1 76 ? 4.099 -0.210 -14.570 1.00 91.69 76 TYR A N 1
ATOM 579 C CA . TYR A 1 76 ? 4.311 -1.043 -13.384 1.00 91.69 76 TYR A CA 1
ATOM 580 C C . TYR A 1 76 ? 3.397 -2.273 -13.390 1.00 91.69 76 TYR A C 1
ATOM 582 O O . TYR A 1 76 ? 2.441 -2.360 -14.164 1.00 91.69 76 TYR A O 1
ATOM 590 N N . THR A 1 77 ? 3.713 -3.250 -12.544 1.00 92.00 77 THR A N 1
ATOM 591 C CA . THR A 1 77 ? 2.932 -4.477 -12.346 1.00 92.00 77 THR A CA 1
ATOM 592 C C . THR A 1 77 ? 3.126 -5.023 -10.929 1.00 92.00 77 THR A C 1
ATOM 594 O O . THR A 1 77 ? 4.034 -4.617 -10.199 1.00 92.00 77 THR A O 1
ATOM 597 N N . VAL A 1 78 ? 2.256 -5.949 -10.533 1.00 93.69 78 VAL A N 1
ATOM 598 C CA . VAL A 1 78 ? 2.285 -6.626 -9.235 1.00 93.69 78 VAL A CA 1
ATOM 599 C C . VAL A 1 78 ? 2.159 -8.131 -9.414 1.00 93.69 78 VAL A C 1
ATOM 601 O O . VAL A 1 78 ? 1.482 -8.605 -10.330 1.00 93.69 78 VAL A O 1
ATOM 604 N N . HIS A 1 79 ? 2.792 -8.875 -8.518 1.00 93.69 79 HIS A N 1
ATOM 605 C CA . HIS A 1 79 ? 2.635 -10.312 -8.380 1.00 93.69 79 HIS A CA 1
ATOM 606 C C . HIS A 1 79 ? 1.600 -10.604 -7.299 1.00 93.69 79 HIS A C 1
ATOM 608 O O . HIS A 1 79 ? 1.628 -10.001 -6.226 1.00 93.69 79 HIS A O 1
ATOM 614 N N . LEU A 1 80 ? 0.665 -11.504 -7.594 1.00 93.56 80 LEU A N 1
ATOM 615 C CA . LEU A 1 80 ? -0.305 -11.958 -6.605 1.00 93.56 80 LEU A CA 1
ATOM 616 C C . LEU A 1 80 ? 0.277 -13.097 -5.769 1.00 93.56 80 LEU A C 1
ATOM 618 O O . LEU A 1 80 ? 0.865 -14.031 -6.313 1.00 93.56 80 LEU A O 1
ATOM 622 N N . LEU A 1 81 ? -0.009 -13.081 -4.470 1.00 92.75 81 LEU A N 1
ATOM 623 C CA . LEU A 1 81 ? 0.326 -14.156 -3.550 1.00 92.75 81 LEU A CA 1
ATOM 624 C C . LEU A 1 81 ? -0.255 -15.485 -4.046 1.00 92.75 81 LEU A C 1
ATOM 626 O O . LEU A 1 81 ? -1.465 -15.611 -4.241 1.00 92.75 81 LEU A O 1
ATOM 630 N N . ASN A 1 82 ? 0.615 -16.483 -4.229 1.00 90.94 82 ASN A N 1
ATOM 631 C CA . ASN A 1 82 ? 0.277 -17.791 -4.815 1.00 90.94 82 ASN A CA 1
ATOM 632 C C . ASN A 1 82 ? -0.347 -17.705 -6.223 1.00 90.94 82 ASN A C 1
ATOM 634 O O . ASN A 1 82 ? -1.073 -18.607 -6.647 1.00 90.94 82 ASN A O 1
ATOM 638 N N . GLY A 1 83 ? -0.104 -16.605 -6.930 1.00 89.44 83 GLY A N 1
ATOM 639 C CA . GLY A 1 83 ? -0.672 -16.312 -8.231 1.00 89.44 83 GLY A CA 1
ATOM 640 C C . GLY A 1 83 ? 0.400 -16.076 -9.282 1.00 89.44 83 GLY A C 1
ATOM 641 O O . GLY A 1 83 ? 1.396 -16.785 -9.351 1.00 89.44 83 GLY A O 1
ATOM 642 N N . ASN A 1 84 ? 0.127 -15.112 -10.154 1.00 88.06 84 ASN A N 1
ATOM 643 C CA . ASN A 1 84 ? 1.017 -14.714 -11.233 1.00 88.06 84 ASN A CA 1
ATOM 644 C C . ASN A 1 84 ? 1.145 -13.193 -11.241 1.00 88.06 84 ASN A C 1
ATOM 646 O O . ASN A 1 84 ? 0.332 -12.485 -10.635 1.00 88.06 84 ASN A O 1
ATOM 650 N N . TRP A 1 85 ? 2.124 -12.702 -11.995 1.00 89.00 85 TRP A N 1
ATOM 651 C CA . TRP A 1 85 ? 2.203 -11.297 -12.368 1.00 89.00 85 TRP A CA 1
ATOM 652 C C . TRP A 1 85 ? 0.944 -10.871 -13.122 1.00 89.00 85 TRP A C 1
ATOM 654 O O . TRP A 1 85 ? 0.462 -11.569 -14.019 1.00 89.00 85 TRP A O 1
ATOM 664 N N . LEU A 1 86 ? 0.396 -9.722 -12.742 1.00 86.94 86 LEU A N 1
ATOM 665 C CA . LEU A 1 86 ? -0.709 -9.101 -13.455 1.00 86.94 86 LEU A CA 1
ATOM 666 C C . LEU A 1 86 ? -0.215 -8.378 -14.706 1.00 86.94 86 LEU A C 1
ATOM 668 O O . LEU A 1 86 ? 0.978 -8.149 -14.900 1.00 86.94 86 LEU A O 1
ATOM 672 N N . LYS A 1 87 ? -1.154 -8.010 -15.580 1.00 84.88 87 LYS A N 1
ATOM 673 C CA . LYS A 1 87 ? -0.850 -7.203 -16.761 1.00 84.88 87 LYS A CA 1
ATOM 674 C C . LYS A 1 87 ? -0.198 -5.882 -16.330 1.00 84.88 87 LYS A C 1
ATOM 676 O O . LYS A 1 87 ? -0.691 -5.233 -15.414 1.00 84.88 87 LYS A O 1
ATOM 681 N N . LYS A 1 88 ? 0.866 -5.482 -17.030 1.00 86.12 88 LYS A N 1
ATOM 682 C CA . LYS A 1 88 ? 1.472 -4.149 -16.913 1.00 86.12 88 LYS A CA 1
ATOM 683 C C . LYS A 1 88 ? 0.446 -3.038 -17.137 1.00 86.12 88 LYS A C 1
ATOM 685 O O . LYS A 1 88 ? -0.416 -3.148 -18.013 1.00 86.12 88 LYS A O 1
ATOM 690 N N . ILE A 1 89 ? 0.592 -1.965 -16.370 1.00 86.00 89 ILE A N 1
ATOM 691 C CA . ILE A 1 89 ? -0.242 -0.767 -16.427 1.00 86.00 89 ILE A CA 1
ATOM 692 C C . ILE A 1 89 ? 0.647 0.453 -16.590 1.00 86.00 89 ILE A C 1
ATOM 694 O O . ILE A 1 89 ? 1.598 0.615 -15.832 1.00 86.00 89 ILE A O 1
ATOM 698 N N . ASP A 1 90 ? 0.312 1.327 -17.537 1.00 82.12 90 ASP A N 1
ATOM 699 C CA . ASP A 1 90 ? 1.105 2.505 -17.907 1.00 82.12 90 ASP A CA 1
ATOM 700 C C . ASP A 1 90 ? 0.753 3.740 -17.054 1.00 82.12 90 ASP A C 1
ATOM 702 O O . ASP A 1 90 ? 0.474 4.827 -17.559 1.00 82.12 90 ASP A O 1
ATOM 706 N N . GLY A 1 91 ? 0.782 3.569 -15.729 1.00 71.12 91 GLY A N 1
ATOM 707 C CA . GLY A 1 91 ? 0.512 4.629 -14.757 1.00 71.12 91 GLY A CA 1
ATOM 708 C C . GLY A 1 91 ? -0.973 4.881 -14.455 1.00 71.12 91 GLY A C 1
ATOM 709 O O . GLY A 1 91 ? -1.875 4.528 -15.208 1.00 71.12 91 GLY A O 1
ATOM 710 N N . TYR A 1 92 ? -1.209 5.531 -13.318 1.00 70.19 92 TYR A N 1
ATOM 711 C CA . TYR A 1 92 ? -2.497 6.050 -12.876 1.00 70.19 92 TYR A CA 1
ATOM 712 C C . TYR A 1 92 ? -2.718 7.443 -13.468 1.00 70.19 92 TYR A C 1
ATOM 714 O O . TYR A 1 92 ? -1.911 8.358 -13.260 1.00 70.19 92 TYR A O 1
ATOM 722 N N . ASN A 1 93 ? -3.820 7.611 -14.198 1.00 61.34 93 ASN A N 1
ATOM 723 C CA . ASN A 1 93 ? -4.321 8.922 -14.585 1.00 61.34 93 ASN A CA 1
ATOM 724 C C . ASN A 1 93 ? -5.525 9.272 -13.705 1.00 61.34 93 ASN A C 1
ATOM 726 O O . ASN A 1 93 ? -6.622 8.760 -13.927 1.00 61.34 93 ASN A O 1
ATOM 730 N N . ILE A 1 94 ? -5.324 10.187 -12.749 1.00 53.41 94 ILE A N 1
ATOM 731 C CA . ILE A 1 94 ? -6.375 10.682 -11.840 1.00 53.41 94 ILE A CA 1
ATOM 732 C C . ILE A 1 94 ? -7.605 11.222 -12.586 1.00 53.41 94 ILE A C 1
ATOM 734 O O . ILE A 1 94 ? -8.691 11.288 -12.020 1.00 53.41 94 ILE A O 1
ATOM 738 N N . ALA A 1 95 ? -7.451 11.616 -13.857 1.00 50.34 95 ALA A N 1
ATOM 739 C CA . ALA A 1 95 ? -8.543 12.148 -14.659 1.00 50.34 95 ALA A CA 1
ATOM 740 C C . ALA A 1 95 ? -9.574 11.079 -15.054 1.00 50.34 95 ALA A C 1
ATOM 742 O O . ALA A 1 95 ? -10.651 11.440 -15.523 1.00 50.34 95 ALA A O 1
ATOM 743 N N . ASN A 1 96 ? -9.268 9.787 -14.878 1.00 49.56 96 ASN A N 1
ATOM 744 C CA . ASN A 1 96 ? -10.182 8.706 -15.222 1.00 49.56 96 ASN A CA 1
ATOM 745 C C . ASN A 1 96 ? -10.231 7.619 -14.138 1.00 49.56 96 ASN A C 1
ATOM 747 O O . ASN A 1 96 ? -9.883 6.468 -14.376 1.00 49.56 96 ASN A O 1
ATOM 751 N N . ILE A 1 97 ? -10.707 7.981 -12.942 1.00 47.62 97 ILE A N 1
ATOM 752 C CA . ILE A 1 97 ? -10.898 7.051 -11.811 1.00 47.62 97 ILE A CA 1
ATOM 753 C C . ILE A 1 97 ? -11.842 5.873 -12.140 1.00 47.62 97 ILE A C 1
ATOM 755 O O . ILE A 1 97 ? -11.842 4.858 -11.451 1.00 47.62 97 ILE A O 1
ATOM 759 N N . THR A 1 98 ? -12.631 5.991 -13.217 1.00 44.50 98 THR A N 1
ATOM 760 C CA . THR A 1 98 ? -13.514 4.921 -13.709 1.00 44.50 98 THR A CA 1
ATOM 761 C C . THR A 1 98 ? -12.784 3.841 -14.506 1.00 44.50 98 THR A C 1
ATOM 763 O O . THR A 1 98 ? -13.308 2.735 -14.658 1.00 44.50 98 THR A O 1
ATOM 766 N N . ASP A 1 99 ? -11.558 4.112 -14.965 1.00 47.94 99 ASP A N 1
ATOM 767 C CA . ASP A 1 99 ? -10.712 3.078 -15.534 1.00 47.94 99 ASP A CA 1
ATOM 768 C C . ASP A 1 99 ? -10.152 2.231 -14.391 1.00 47.94 99 ASP A C 1
ATOM 770 O O . ASP A 1 99 ? -9.117 2.509 -13.788 1.00 47.94 99 ASP A O 1
ATOM 774 N N . ILE A 1 100 ? -10.796 1.087 -14.202 1.00 51.38 100 ILE A N 1
ATOM 775 C CA . ILE A 1 100 ? -10.296 -0.145 -13.569 1.00 51.38 100 ILE A CA 1
ATOM 776 C C . ILE A 1 100 ? -8.869 -0.546 -14.035 1.00 51.38 100 ILE A C 1
ATOM 778 O O . ILE A 1 100 ? -8.303 -1.511 -13.532 1.00 51.38 100 ILE A O 1
ATOM 782 N N . TYR A 1 101 ? -8.295 0.183 -15.000 1.00 54.62 101 TYR A N 1
ATOM 783 C CA . TYR A 1 101 ? -6.959 0.063 -15.573 1.00 54.62 101 TYR A CA 1
ATOM 784 C C . TYR A 1 101 ? -5.917 1.019 -14.976 1.00 54.62 101 TYR A C 1
ATOM 786 O O . TYR A 1 101 ? -4.770 0.959 -15.395 1.00 54.62 101 TYR A O 1
ATOM 794 N N . GLY A 1 102 ? -6.269 1.901 -14.037 1.00 62.56 102 GLY A N 1
ATOM 795 C CA . GLY A 1 102 ? -5.321 2.848 -13.437 1.00 62.56 102 GLY A CA 1
ATOM 796 C C . GLY A 1 102 ? -4.462 2.277 -12.301 1.00 62.56 102 GLY A C 1
ATOM 797 O O . GLY A 1 102 ? -3.520 2.939 -11.864 1.00 62.56 102 GLY A O 1
ATOM 798 N N . TYR A 1 103 ? -4.775 1.071 -11.821 1.00 77.44 103 TYR A N 1
ATOM 799 C CA . TYR A 1 103 ? -4.109 0.423 -10.693 1.00 77.44 103 TYR A CA 1
ATOM 800 C C . TYR A 1 103 ? -3.800 -1.049 -10.962 1.00 77.44 103 TYR A C 1
ATOM 802 O O . TYR A 1 103 ? -4.587 -1.750 -11.595 1.00 77.44 103 TYR A O 1
ATOM 810 N N . SER A 1 104 ? -2.683 -1.547 -10.433 1.00 77.56 104 SER A N 1
ATOM 811 C CA . SER A 1 104 ? -2.305 -2.958 -10.528 1.00 77.56 104 SER A CA 1
ATOM 812 C C . SER A 1 104 ? -2.703 -3.696 -9.254 1.00 77.56 104 SER A C 1
ATOM 814 O O . SER A 1 104 ? -2.307 -3.326 -8.150 1.00 77.56 104 SER A O 1
ATOM 816 N N . GLY A 1 105 ? -3.509 -4.741 -9.409 1.00 77.56 105 GLY A N 1
ATOM 817 C CA . GLY A 1 105 ? -4.115 -5.524 -8.333 1.00 77.56 105 GLY A CA 1
ATOM 818 C C . GLY A 1 105 ? -5.458 -6.074 -8.801 1.00 77.56 105 GLY A C 1
ATOM 819 O O . GLY A 1 105 ? -5.921 -5.733 -9.891 1.00 77.56 105 GLY A O 1
ATOM 820 N N . LYS A 1 106 ? -6.103 -6.929 -8.008 1.00 73.44 106 LYS A N 1
ATOM 821 C CA . LYS A 1 106 ? -7.463 -7.377 -8.330 1.00 73.44 106 LYS A CA 1
ATOM 822 C C . LYS A 1 106 ? -8.499 -6.735 -7.416 1.00 73.44 106 LYS A C 1
ATOM 824 O O . LYS A 1 106 ? -8.199 -6.257 -6.324 1.00 73.44 106 LYS A O 1
ATOM 829 N N . VAL A 1 107 ? -9.731 -6.646 -7.911 1.00 66.81 107 VAL A N 1
ATOM 830 C CA . VAL A 1 107 ? -10.863 -6.064 -7.174 1.00 66.81 107 VAL A CA 1
ATOM 831 C C . VAL A 1 107 ? -11.262 -6.953 -5.997 1.00 66.81 107 VAL A C 1
ATOM 833 O O . VAL A 1 107 ? -11.555 -6.431 -4.937 1.00 66.81 107 VAL A O 1
ATOM 836 N N . ASP A 1 108 ? -11.172 -8.269 -6.155 1.00 74.25 108 ASP A N 1
ATOM 837 C CA . ASP A 1 108 ? -11.535 -9.334 -5.203 1.00 74.25 108 ASP A CA 1
ATOM 838 C C . ASP A 1 108 ? -10.555 -9.528 -4.024 1.00 74.25 108 ASP A C 1
ATOM 840 O O . ASP A 1 108 ? -10.647 -10.517 -3.303 1.00 74.25 108 ASP A O 1
ATOM 844 N N . GLY A 1 109 ? -9.631 -8.588 -3.798 1.00 76.44 109 GLY A N 1
ATOM 845 C CA . GLY A 1 109 ? -8.819 -8.558 -2.579 1.00 76.44 109 GLY A CA 1
ATOM 846 C C . GLY A 1 109 ? -7.657 -9.552 -2.531 1.00 76.44 109 GLY A C 1
ATOM 847 O O . GLY A 1 109 ? -7.139 -9.814 -1.447 1.00 76.44 109 GLY A O 1
ATOM 848 N N . PHE A 1 110 ? -7.206 -10.097 -3.668 1.00 89.50 110 PHE A N 1
ATOM 849 C CA . PHE A 1 110 ? -5.977 -10.898 -3.669 1.00 89.50 110 PHE A CA 1
ATOM 850 C C . PHE A 1 110 ? -4.779 -10.081 -3.176 1.00 89.50 110 PHE A C 1
ATOM 852 O O . PHE A 1 110 ? -4.495 -8.988 -3.666 1.00 89.50 110 PHE A O 1
ATOM 859 N N . THR A 1 111 ? -4.061 -10.664 -2.222 1.00 94.06 111 THR A N 1
ATOM 860 C CA . THR A 1 111 ? -2.831 -10.119 -1.656 1.00 94.06 111 THR A CA 1
ATOM 861 C C . THR A 1 111 ? -1.715 -10.073 -2.689 1.00 94.06 111 THR A C 1
ATOM 863 O O . THR A 1 111 ? -1.583 -10.973 -3.518 1.00 94.06 111 THR A O 1
ATOM 866 N N . ILE A 1 112 ? -0.890 -9.038 -2.604 1.00 95.50 112 ILE A N 1
ATOM 867 C CA . ILE A 1 112 ? 0.318 -8.859 -3.399 1.00 95.50 112 ILE A CA 1
ATOM 868 C C . ILE A 1 112 ? 1.526 -9.334 -2.580 1.00 95.50 112 ILE A C 1
ATOM 870 O O . ILE A 1 112 ? 1.595 -9.113 -1.372 1.00 95.50 112 ILE A O 1
ATOM 874 N N . ASP A 1 113 ? 2.483 -9.988 -3.232 1.00 96.19 113 ASP A N 1
ATOM 875 C CA . ASP A 1 113 ? 3.771 -10.431 -2.663 1.00 96.19 113 ASP A CA 1
ATOM 876 C C . ASP A 1 113 ? 4.984 -9.984 -3.508 1.00 96.19 113 ASP A C 1
ATOM 878 O O . ASP A 1 113 ? 6.135 -10.252 -3.155 1.00 96.19 113 ASP A O 1
ATOM 882 N N . GLY A 1 114 ? 4.742 -9.259 -4.606 1.00 95.38 114 GLY A N 1
ATOM 883 C CA . GLY A 1 114 ? 5.783 -8.665 -5.441 1.00 95.38 114 GLY A CA 1
ATOM 884 C C . GLY A 1 114 ? 5.315 -7.413 -6.181 1.00 95.38 114 GLY A C 1
ATOM 885 O O . GLY A 1 114 ? 4.168 -7.319 -6.613 1.00 95.38 114 GLY A O 1
A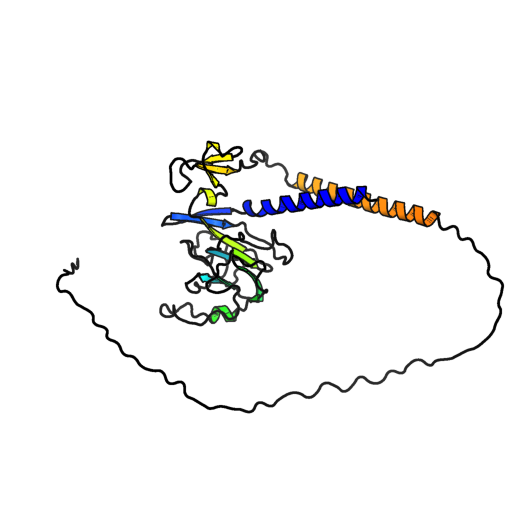TOM 886 N N . PHE A 1 115 ? 6.212 -6.448 -6.355 1.00 95.56 115 PHE A N 1
ATOM 887 C CA . PHE A 1 115 ? 5.960 -5.189 -7.058 1.00 95.56 115 PHE A CA 1
ATOM 888 C C . PHE A 1 115 ? 7.135 -4.855 -7.982 1.00 95.56 115 PHE A C 1
ATOM 890 O O . PHE A 1 115 ? 8.292 -5.023 -7.595 1.00 95.56 115 PHE A O 1
ATOM 897 N N . SER A 1 116 ? 6.848 -4.374 -9.193 1.00 93.88 116 SER A N 1
ATOM 898 C CA . SER A 1 116 ? 7.867 -3.893 -10.131 1.00 93.88 116 SER A CA 1
ATOM 899 C C . SER A 1 116 ? 7.384 -2.657 -10.886 1.00 93.88 116 SER A C 1
ATOM 901 O O . SER A 1 116 ? 6.231 -2.589 -11.310 1.00 93.88 116 SER A O 1
ATOM 903 N N . ILE A 1 117 ? 8.275 -1.683 -11.062 1.00 92.56 117 ILE A N 1
ATOM 904 C CA . ILE A 1 117 ? 8.051 -0.424 -11.783 1.00 92.56 117 ILE A CA 1
ATOM 905 C C . ILE A 1 117 ? 9.240 -0.148 -12.706 1.00 92.56 117 ILE A C 1
ATOM 907 O O . ILE A 1 117 ? 10.367 -0.512 -12.383 1.00 92.56 117 ILE A O 1
ATOM 911 N N . ALA A 1 118 ? 8.994 0.481 -13.853 1.00 91.00 118 ALA A N 1
ATOM 912 C CA . ALA A 1 118 ? 10.013 0.814 -14.846 1.00 91.00 118 ALA A CA 1
ATOM 913 C C . ALA A 1 118 ? 10.713 2.173 -14.609 1.00 91.00 118 ALA A C 1
ATOM 915 O O . ALA A 1 118 ? 10.438 2.900 -13.653 1.00 91.00 118 ALA A O 1
ATOM 916 N N . ASP A 1 119 ? 11.609 2.524 -15.542 1.00 88.69 119 ASP A N 1
ATOM 917 C CA . ASP A 1 119 ? 12.195 3.860 -15.746 1.00 88.69 119 ASP A CA 1
ATOM 918 C C . ASP A 1 119 ? 13.145 4.379 -14.658 1.00 88.69 119 ASP A C 1
ATOM 920 O O . ASP A 1 119 ? 13.111 5.560 -14.301 1.00 88.69 119 ASP A O 1
ATOM 924 N N . ASN A 1 120 ? 14.034 3.521 -14.148 1.00 89.75 120 ASN A N 1
ATOM 925 C CA . ASN A 1 120 ? 15.065 3.868 -13.159 1.00 89.75 120 ASN A CA 1
ATOM 926 C C . ASN A 1 120 ? 14.496 4.528 -11.896 1.00 89.75 120 ASN A C 1
ATOM 928 O O . ASN A 1 120 ? 15.179 5.291 -11.210 1.00 89.75 120 ASN A O 1
ATOM 932 N N . VAL A 1 121 ? 13.230 4.246 -11.585 1.00 90.50 121 VAL A N 1
ATOM 933 C CA . VAL A 1 121 ? 12.593 4.688 -10.350 1.00 90.50 121 VAL A CA 1
ATOM 934 C C . VAL A 1 121 ? 13.095 3.795 -9.226 1.00 90.50 121 VAL A C 1
ATOM 936 O O . VAL A 1 121 ? 13.007 2.575 -9.324 1.00 90.50 121 VAL A O 1
ATOM 939 N N . GLN A 1 122 ? 13.633 4.396 -8.168 1.00 93.38 122 GLN A N 1
ATOM 940 C CA . GLN A 1 122 ? 14.039 3.660 -6.977 1.00 93.38 122 GLN A CA 1
ATOM 941 C C . GLN A 1 122 ? 12.810 3.352 -6.117 1.00 93.38 122 GLN A C 1
ATOM 943 O O . GLN A 1 122 ? 12.001 4.246 -5.859 1.00 93.38 122 GLN A O 1
ATOM 948 N N . TYR A 1 123 ? 12.671 2.114 -5.659 1.00 94.12 123 TYR A N 1
ATOM 949 C CA . TYR A 1 123 ? 11.566 1.695 -4.803 1.00 94.12 123 TYR A CA 1
ATOM 950 C C . TYR A 1 123 ? 11.977 0.553 -3.869 1.00 94.12 123 TYR A C 1
ATOM 952 O O . TYR A 1 123 ? 12.987 -0.118 -4.086 1.00 94.12 123 TYR A O 1
ATOM 960 N N . LYS A 1 124 ? 11.194 0.347 -2.811 1.00 95.12 124 LYS A N 1
ATOM 961 C CA . LYS A 1 124 ? 11.316 -0.786 -1.882 1.00 95.12 124 LYS A CA 1
ATOM 962 C C . LYS A 1 124 ? 9.952 -1.134 -1.298 1.00 95.12 124 LYS A C 1
ATOM 964 O O . LYS A 1 124 ? 9.022 -0.331 -1.374 1.00 95.12 124 LYS A O 1
ATOM 969 N N . VAL A 1 125 ? 9.840 -2.322 -0.718 1.00 96.31 125 VAL A N 1
ATOM 970 C CA . VAL A 1 125 ? 8.610 -2.798 -0.073 1.00 96.31 125 VAL A CA 1
ATOM 971 C C . VAL A 1 125 ? 8.903 -3.261 1.344 1.00 96.31 125 VAL A C 1
ATOM 973 O O . VAL A 1 125 ? 10.036 -3.629 1.665 1.00 96.31 125 VAL A O 1
ATOM 976 N N . HIS A 1 126 ? 7.884 -3.239 2.188 1.00 96.31 126 HIS A N 1
ATOM 977 C CA . HIS A 1 126 ? 7.897 -3.930 3.464 1.00 96.31 126 HIS A CA 1
ATOM 978 C C . HIS A 1 126 ? 7.119 -5.239 3.328 1.00 96.31 126 HIS A C 1
ATOM 980 O O . HIS A 1 126 ? 6.151 -5.327 2.568 1.00 96.31 126 HIS A O 1
ATOM 986 N N . ILE A 1 127 ? 7.609 -6.273 4.006 1.00 97.38 127 ILE A N 1
ATOM 987 C CA . ILE A 1 127 ? 7.078 -7.632 3.942 1.00 97.38 127 ILE A CA 1
ATOM 988 C C . ILE A 1 127 ? 6.479 -7.950 5.306 1.00 97.38 127 ILE A C 1
ATOM 990 O O . ILE A 1 127 ? 7.130 -7.742 6.331 1.00 97.38 127 ILE A O 1
ATOM 994 N N . ILE A 1 128 ? 5.260 -8.490 5.326 1.00 95.88 128 ILE A N 1
ATOM 995 C CA . ILE A 1 128 ? 4.563 -8.803 6.576 1.00 95.88 128 ILE A CA 1
ATOM 996 C C . ILE A 1 128 ? 5.423 -9.710 7.459 1.00 95.88 128 ILE A C 1
ATOM 998 O O . ILE A 1 128 ? 5.860 -10.787 7.047 1.00 95.88 128 ILE A O 1
ATOM 1002 N N . GLY A 1 129 ? 5.606 -9.283 8.709 1.00 95.31 129 GLY A N 1
ATOM 1003 C CA . GLY A 1 129 ? 6.343 -10.017 9.738 1.00 95.31 129 GLY A CA 1
ATOM 1004 C C . GLY A 1 129 ? 7.853 -9.776 9.739 1.00 95.31 129 GLY A C 1
ATOM 1005 O O . GLY A 1 129 ? 8.517 -10.174 10.697 1.00 95.31 129 GLY A O 1
ATOM 1006 N N . GLU A 1 130 ? 8.393 -9.104 8.723 1.00 95.88 130 GLU A N 1
ATOM 1007 C CA . GLU A 1 130 ? 9.767 -8.615 8.758 1.00 95.88 130 GLU A CA 1
ATOM 1008 C C . GLU A 1 130 ? 9.850 -7.333 9.605 1.00 95.88 130 GLU A C 1
ATOM 1010 O O . GLU A 1 130 ? 8.851 -6.664 9.866 1.00 95.88 130 GLU A O 1
ATOM 1015 N N . LYS A 1 131 ? 11.049 -7.027 10.110 1.00 93.06 131 LYS A N 1
ATOM 1016 C CA . LYS A 1 131 ? 11.299 -5.812 10.910 1.00 93.06 131 LYS A CA 1
ATOM 1017 C C . LYS A 1 131 ? 11.836 -4.652 10.084 1.00 93.06 131 LYS A C 1
ATOM 1019 O O . LYS A 1 131 ? 11.792 -3.513 10.536 1.00 93.06 131 LYS A O 1
ATOM 1024 N N . GLU A 1 132 ? 12.423 -4.966 8.939 1.00 93.44 132 GLU A N 1
ATOM 1025 C CA . GLU A 1 132 ? 13.151 -4.028 8.100 1.00 93.44 132 GLU A CA 1
ATOM 1026 C C . GLU A 1 132 ? 12.554 -4.033 6.694 1.00 93.44 132 GLU A C 1
ATOM 1028 O O . GLU A 1 132 ? 12.009 -5.032 6.221 1.00 93.44 132 GLU A O 1
ATOM 1033 N N . TRP A 1 133 ? 12.680 -2.897 6.016 1.00 94.38 133 TRP A N 1
ATOM 1034 C CA . TRP A 1 133 ? 12.336 -2.769 4.605 1.00 94.38 133 TRP A CA 1
ATOM 1035 C C . TRP A 1 133 ? 13.255 -3.624 3.730 1.00 94.38 133 TRP A C 1
ATOM 1037 O O . TRP A 1 133 ? 14.424 -3.836 4.057 1.00 94.38 133 TRP A O 1
ATOM 1047 N N . SER A 1 134 ? 12.767 -4.035 2.557 1.00 94.88 134 SER A N 1
ATOM 1048 C CA . SER A 1 134 ? 13.633 -4.628 1.538 1.00 94.88 134 SER A CA 1
ATOM 1049 C C . SER A 1 134 ? 14.732 -3.646 1.113 1.00 94.88 134 SER A C 1
ATOM 1051 O O . SER A 1 134 ? 14.570 -2.422 1.190 1.00 94.88 134 SER A O 1
ATOM 1053 N N . SER A 1 135 ? 15.839 -4.166 0.579 1.00 94.00 135 SER A N 1
ATOM 1054 C CA . SER A 1 135 ? 16.836 -3.317 -0.078 1.00 94.00 135 SER A CA 1
ATOM 1055 C C . SER A 1 135 ? 16.188 -2.512 -1.220 1.00 94.00 135 SER A C 1
ATOM 1057 O O . SER A 1 135 ? 15.325 -3.057 -1.916 1.00 94.00 135 SER A O 1
ATOM 1059 N N . PRO A 1 136 ? 16.568 -1.234 -1.427 1.00 93.31 136 PRO A N 1
ATOM 1060 C CA . PRO A 1 136 ? 16.084 -0.448 -2.556 1.00 93.31 136 PRO A CA 1
ATOM 1061 C C . PRO A 1 136 ? 16.505 -1.053 -3.894 1.00 93.31 136 PRO A C 1
ATOM 1063 O O . PRO A 1 136 ? 17.651 -1.467 -4.064 1.00 93.31 136 PRO A O 1
ATOM 1066 N N . ILE A 1 137 ? 15.591 -1.038 -4.858 1.00 93.50 137 ILE A N 1
ATOM 1067 C CA . ILE A 1 137 ? 15.797 -1.535 -6.219 1.00 93.50 137 ILE A CA 1
ATOM 1068 C C . ILE A 1 137 ? 15.514 -0.392 -7.190 1.00 93.50 137 ILE A C 1
ATOM 1070 O O . ILE A 1 137 ? 14.621 0.420 -6.953 1.00 93.50 137 ILE A O 1
ATOM 1074 N N . ASN A 1 138 ? 16.276 -0.320 -8.281 1.00 92.88 138 ASN A N 1
ATOM 1075 C CA . ASN A 1 138 ? 16.002 0.604 -9.377 1.00 92.88 138 ASN A CA 1
ATOM 1076 C C . ASN A 1 138 ? 15.223 -0.131 -10.466 1.00 92.88 138 ASN A C 1
ATOM 1078 O O . ASN A 1 138 ? 15.670 -1.158 -10.970 1.00 92.88 138 ASN A O 1
ATOM 1082 N N . GLY A 1 139 ? 14.062 0.405 -10.823 1.00 86.56 139 GLY A N 1
ATOM 1083 C CA . GLY A 1 139 ? 13.241 -0.110 -11.906 1.00 86.56 139 GLY A CA 1
ATOM 1084 C C . GLY A 1 139 ? 13.957 -0.080 -13.250 1.00 86.56 139 GLY A C 1
ATOM 1085 O O . GLY A 1 139 ? 14.654 0.883 -13.549 1.00 86.56 139 GLY A O 1
ATOM 1086 N N . ASN A 1 140 ? 13.759 -1.080 -14.101 1.00 83.69 140 ASN A N 1
ATOM 1087 C CA . ASN A 1 140 ? 14.285 -1.073 -15.465 1.00 83.69 140 ASN A CA 1
ATOM 1088 C C . ASN A 1 140 ? 13.135 -1.308 -16.445 1.00 83.69 140 ASN A C 1
ATOM 1090 O O . ASN A 1 140 ? 12.327 -2.213 -16.255 1.00 83.69 140 ASN A O 1
ATOM 1094 N N . LEU A 1 141 ? 13.053 -0.478 -17.487 1.00 72.88 141 LEU A N 1
ATOM 1095 C CA . LEU A 1 141 ? 12.003 -0.571 -18.503 1.00 72.88 141 LEU A CA 1
ATOM 1096 C C . LEU A 1 141 ? 12.012 -1.935 -19.208 1.00 72.88 141 LEU A C 1
ATOM 1098 O O . LEU A 1 141 ? 10.954 -2.525 -19.419 1.00 72.88 141 LEU A O 1
ATOM 1102 N N . ASN A 1 142 ? 13.206 -2.473 -19.471 1.00 76.31 142 ASN A N 1
ATOM 1103 C CA . ASN A 1 142 ? 13.367 -3.748 -20.167 1.00 76.31 142 ASN A CA 1
ATOM 1104 C C . ASN A 1 142 ? 12.832 -4.936 -19.350 1.00 76.31 142 ASN A C 1
ATOM 1106 O O . ASN A 1 142 ? 12.412 -5.931 -19.930 1.00 76.31 142 ASN A O 1
ATOM 1110 N N . ASP A 1 143 ? 12.785 -4.833 -18.017 1.00 68.44 143 ASP A N 1
ATOM 1111 C CA . ASP A 1 143 ? 12.324 -5.942 -17.171 1.00 68.44 143 ASP A CA 1
ATOM 1112 C C . ASP A 1 143 ? 10.816 -6.159 -17.238 1.00 68.44 143 ASP A C 1
ATOM 1114 O O . ASP A 1 143 ? 10.340 -7.251 -16.929 1.00 68.44 143 ASP A O 1
ATOM 1118 N N . LEU A 1 144 ? 10.061 -5.124 -17.614 1.00 73.38 144 LEU A N 1
ATOM 1119 C CA . LEU A 1 144 ? 8.624 -5.254 -17.799 1.00 73.38 144 LEU A CA 1
ATOM 1120 C C . LEU A 1 144 ? 8.292 -5.774 -19.193 1.00 73.38 144 LEU A C 1
ATOM 1122 O O . LEU A 1 144 ? 7.356 -6.551 -19.334 1.00 73.38 144 LEU A O 1
ATOM 1126 N N . ASP A 1 145 ? 9.052 -5.391 -20.216 1.00 68.00 145 ASP A N 1
ATOM 1127 C CA . ASP A 1 145 ? 8.809 -5.858 -21.585 1.00 68.00 145 ASP A CA 1
ATOM 1128 C C . ASP A 1 145 ? 9.253 -7.320 -21.799 1.00 68.00 145 ASP A C 1
ATOM 1130 O O . ASP A 1 145 ? 8.702 -8.008 -22.660 1.00 68.00 145 ASP A O 1
ATOM 1134 N N . ASP A 1 146 ? 10.153 -7.828 -20.948 1.00 60.47 146 ASP A N 1
ATOM 1135 C CA . ASP A 1 146 ? 10.537 -9.245 -20.868 1.00 60.47 146 ASP A CA 1
ATOM 1136 C C . ASP A 1 146 ? 9.438 -10.151 -20.269 1.00 60.47 146 ASP A C 1
ATOM 1138 O O . ASP A 1 146 ? 9.566 -11.380 -20.302 1.00 60.47 146 ASP A O 1
ATOM 1142 N N . ILE A 1 147 ? 8.345 -9.589 -19.734 1.00 59.53 147 ILE A N 1
ATOM 1143 C CA . ILE A 1 147 ? 7.183 -10.367 -19.291 1.00 59.53 147 ILE A CA 1
ATOM 1144 C C . ILE A 1 147 ? 6.231 -10.511 -20.493 1.00 59.53 147 ILE A C 1
ATOM 1146 O O . ILE A 1 147 ? 5.582 -9.539 -20.887 1.00 59.53 147 ILE A O 1
ATOM 1150 N N . PRO A 1 148 ? 6.087 -11.703 -21.105 1.00 56.47 148 PRO A N 1
ATOM 1151 C CA . PRO A 1 148 ? 5.195 -11.899 -22.245 1.00 56.47 148 PRO A CA 1
ATOM 1152 C C . PRO A 1 148 ? 3.720 -11.832 -21.804 1.00 56.47 148 PRO A C 1
ATOM 1154 O O . PRO A 1 148 ? 3.059 -12.847 -21.603 1.00 56.47 148 PRO A O 1
ATOM 1157 N N . PHE A 1 149 ? 3.175 -10.621 -21.667 1.00 54.12 149 PHE A N 1
ATOM 1158 C CA . PHE A 1 149 ? 1.817 -10.366 -21.164 1.00 54.12 149 PHE A CA 1
ATOM 1159 C C . PHE A 1 149 ? 0.684 -10.788 -22.110 1.00 54.12 149 PHE A C 1
ATOM 1161 O O . PHE A 1 149 ? -0.485 -10.738 -21.729 1.00 54.12 149 PHE A O 1
ATOM 1168 N N . LEU A 1 150 ? 0.994 -11.156 -23.356 1.00 46.44 150 LEU A N 1
ATOM 1169 C CA . LEU A 1 150 ? -0.008 -11.312 -24.416 1.00 46.44 150 LEU A CA 1
ATOM 1170 C C . LEU A 1 150 ? -0.314 -12.752 -24.817 1.00 46.44 150 LEU A C 1
ATOM 1172 O O . LEU A 1 150 ? -1.188 -12.951 -25.659 1.00 46.44 150 LEU A O 1
ATOM 1176 N N . ASN A 1 151 ? 0.327 -13.757 -24.214 1.00 47.34 151 ASN A N 1
ATOM 1177 C CA . ASN A 1 151 ? -0.029 -15.139 -24.510 1.00 47.34 151 ASN A CA 1
ATOM 1178 C C . ASN A 1 151 ? -0.806 -15.758 -23.345 1.00 47.34 151 ASN A C 1
ATOM 1180 O O . ASN A 1 151 ? -0.266 -16.025 -22.276 1.00 47.34 151 ASN A O 1
ATOM 1184 N N . LYS A 1 152 ? -2.108 -15.969 -23.553 1.00 47.62 152 LYS A N 1
ATOM 1185 C CA . LYS A 1 152 ? -3.053 -16.497 -22.552 1.00 47.62 152 LYS A CA 1
ATOM 1186 C C . LYS A 1 152 ? -2.665 -17.898 -22.050 1.00 47.62 152 LYS A C 1
ATOM 1188 O O . LYS A 1 152 ? -3.104 -18.304 -20.980 1.00 47.62 152 LYS A O 1
ATOM 1193 N N . ASP A 1 153 ? -1.791 -18.586 -22.781 1.00 50.12 153 ASP A N 1
ATOM 1194 C CA . ASP A 1 153 ? -1.260 -19.909 -22.444 1.00 50.12 153 ASP A CA 1
ATOM 1195 C C . ASP A 1 153 ? 0.019 -19.855 -21.580 1.00 50.12 153 ASP A C 1
ATOM 1197 O O . ASP A 1 153 ? 0.523 -20.887 -21.137 1.00 50.12 153 ASP A O 1
ATOM 1201 N N . PHE A 1 154 ? 0.537 -18.655 -21.288 1.00 49.66 154 PHE A N 1
ATOM 1202 C CA . PHE A 1 154 ? 1.798 -18.422 -20.569 1.00 49.66 154 PHE A CA 1
ATOM 1203 C C . PHE A 1 154 ? 1.638 -18.160 -19.060 1.00 49.66 154 PHE A C 1
ATOM 1205 O O . PHE A 1 154 ? 2.576 -17.708 -18.408 1.00 49.66 154 PHE A O 1
ATOM 1212 N N . TYR A 1 155 ? 0.510 -18.551 -18.455 1.00 46.28 155 TYR A N 1
ATOM 1213 C CA . TYR A 1 155 ? 0.294 -18.558 -16.992 1.00 46.28 155 TYR A CA 1
ATOM 1214 C C . TYR A 1 155 ? 1.230 -19.511 -16.204 1.00 46.28 155 TYR A C 1
ATOM 1216 O O . TYR A 1 155 ? 1.026 -19.750 -15.018 1.00 46.28 155 TYR A O 1
ATOM 1224 N N . LYS A 1 156 ? 2.237 -20.100 -16.861 1.00 48.09 156 LYS A N 1
ATOM 1225 C CA . LYS A 1 156 ? 3.271 -20.962 -16.262 1.00 48.09 156 LYS A CA 1
ATOM 1226 C C . LYS A 1 156 ? 4.698 -20.525 -16.596 1.00 48.09 156 LYS A C 1
ATOM 1228 O O . LYS A 1 156 ? 5.635 -21.282 -16.350 1.00 48.09 156 LYS A O 1
ATOM 1233 N N . SER A 1 157 ? 4.883 -19.349 -17.196 1.00 47.72 157 SER A N 1
ATOM 1234 C CA . SER A 1 157 ? 6.227 -18.851 -17.472 1.00 47.72 157 SER A CA 1
ATOM 1235 C C . SER A 1 157 ? 6.937 -18.501 -16.172 1.00 47.72 157 SER A C 1
ATOM 1237 O O . SER A 1 157 ? 6.515 -17.618 -15.437 1.00 47.72 157 SER A O 1
ATOM 1239 N N . THR A 1 158 ? 8.054 -19.177 -15.931 1.00 51.91 158 THR A N 1
ATOM 1240 C CA . THR A 1 158 ? 8.988 -18.948 -14.822 1.00 51.91 158 THR A CA 1
ATOM 1241 C C . THR A 1 158 ? 9.780 -17.641 -14.949 1.00 51.91 158 THR A C 1
ATOM 1243 O O . THR A 1 158 ? 10.680 -17.395 -14.148 1.00 51.91 158 THR A O 1
ATOM 1246 N N . ASN A 1 159 ? 9.499 -16.818 -15.963 1.00 56.62 159 ASN A N 1
ATOM 1247 C CA . ASN A 1 159 ? 10.203 -15.563 -16.199 1.00 56.62 159 ASN A CA 1
ATOM 1248 C C . ASN A 1 159 ? 9.626 -14.484 -15.282 1.00 56.62 159 ASN A C 1
ATOM 1250 O O . ASN A 1 159 ? 8.704 -13.756 -15.643 1.00 56.62 159 ASN A O 1
ATOM 1254 N N . ASN A 1 160 ? 10.163 -14.426 -14.069 1.00 61.59 160 ASN A N 1
ATOM 1255 C CA . ASN A 1 160 ? 9.949 -13.305 -13.169 1.00 61.59 160 ASN A CA 1
ATOM 1256 C C . ASN A 1 160 ? 10.673 -12.067 -13.723 1.00 61.59 160 ASN A C 1
ATOM 1258 O O . ASN A 1 160 ? 11.765 -12.226 -14.283 1.00 61.59 160 ASN A O 1
ATOM 1262 N N . PRO A 1 161 ? 10.122 -10.848 -13.556 1.00 65.56 161 PRO A N 1
ATOM 1263 C CA . PRO A 1 161 ? 10.898 -9.633 -13.771 1.00 65.56 161 PRO A CA 1
ATOM 1264 C C . PRO A 1 161 ? 12.200 -9.750 -12.984 1.00 65.56 161 PRO A C 1
ATOM 1266 O O . PRO A 1 161 ? 12.210 -10.239 -11.856 1.00 65.56 161 PRO A O 1
ATOM 1269 N N . LYS A 1 162 ? 13.318 -9.344 -13.584 1.00 73.12 162 LYS A N 1
ATOM 1270 C CA . LYS A 1 162 ? 14.626 -9.467 -12.925 1.00 73.12 162 LYS A CA 1
ATOM 1271 C C . LYS A 1 162 ? 14.749 -8.502 -11.749 1.00 73.12 162 LYS A C 1
ATOM 1273 O O . LYS A 1 162 ? 15.358 -8.856 -10.745 1.00 73.12 162 LYS A O 1
ATOM 1278 N N . ASN A 1 163 ? 14.118 -7.331 -11.854 1.00 84.25 163 ASN A N 1
ATOM 1279 C CA . ASN A 1 163 ? 14.079 -6.327 -10.798 1.00 84.25 163 ASN A CA 1
ATOM 1280 C 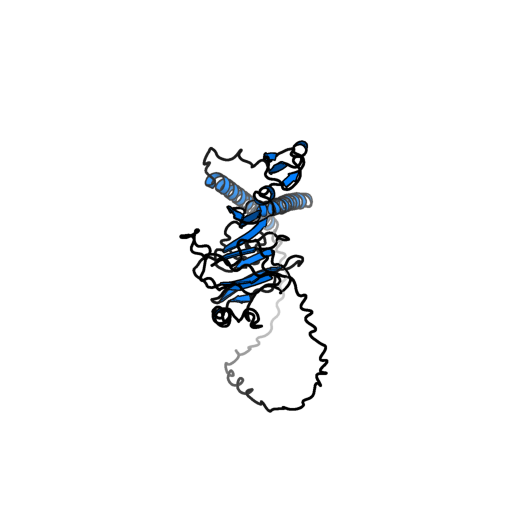C . ASN A 1 163 ? 12.642 -6.140 -10.293 1.00 84.25 163 ASN A C 1
ATOM 1282 O O . ASN A 1 163 ? 11.865 -5.339 -10.821 1.00 84.25 163 ASN A O 1
ATOM 1286 N N . TYR A 1 164 ? 12.301 -6.891 -9.248 1.00 93.00 164 TYR A N 1
ATOM 1287 C CA . TYR A 1 164 ? 11.106 -6.677 -8.437 1.00 93.00 164 TYR A CA 1
ATOM 1288 C C . TYR A 1 164 ? 11.469 -6.617 -6.959 1.00 93.00 164 TYR A C 1
ATOM 1290 O O . TYR A 1 164 ? 12.444 -7.228 -6.526 1.00 93.00 164 TYR A O 1
ATOM 1298 N N . ALA A 1 165 ? 10.651 -5.912 -6.185 1.00 94.75 165 ALA A N 1
ATOM 1299 C CA . ALA A 1 165 ? 10.720 -5.913 -4.732 1.00 94.75 165 ALA A CA 1
ATOM 1300 C C . ALA A 1 165 ? 9.636 -6.841 -4.164 1.00 94.75 165 ALA A C 1
ATOM 1302 O O . ALA A 1 165 ? 8.490 -6.803 -4.615 1.00 94.75 165 ALA A O 1
ATOM 1303 N N . GLY A 1 166 ? 10.000 -7.671 -3.185 1.00 94.38 166 GLY A N 1
ATOM 1304 C CA . GLY A 1 166 ? 9.109 -8.639 -2.536 1.00 94.38 166 GLY A CA 1
ATOM 1305 C C . GLY A 1 166 ? 9.739 -10.027 -2.407 1.00 94.38 166 GLY A C 1
ATOM 1306 O O . GLY A 1 166 ? 10.847 -10.270 -2.885 1.00 94.38 166 GLY A O 1
ATOM 1307 N N . ILE A 1 167 ? 9.033 -10.946 -1.749 1.00 93.56 167 ILE A N 1
ATOM 1308 C CA . ILE A 1 167 ? 9.421 -12.357 -1.624 1.00 93.56 167 ILE A CA 1
ATOM 1309 C C . ILE A 1 167 ? 8.190 -13.193 -1.964 1.00 93.56 167 ILE A C 1
ATOM 1311 O O . ILE A 1 167 ? 7.175 -13.091 -1.282 1.00 93.56 167 ILE A O 1
ATOM 1315 N N . PHE A 1 168 ? 8.281 -14.052 -2.982 1.00 92.69 168 PHE A N 1
ATOM 1316 C CA . PHE A 1 168 ? 7.146 -14.888 -3.376 1.00 92.69 168 PHE A CA 1
ATOM 1317 C C . PHE A 1 168 ? 6.653 -15.760 -2.225 1.00 92.69 168 PHE A C 1
ATOM 1319 O O . PHE A 1 168 ? 7.442 -16.391 -1.517 1.00 92.69 168 PHE A O 1
ATOM 1326 N N . GLY A 1 169 ? 5.334 -15.795 -2.053 1.00 93.06 169 GLY A N 1
ATOM 1327 C CA . GLY A 1 169 ? 4.696 -16.487 -0.938 1.00 93.06 169 GLY A CA 1
ATOM 1328 C C . GLY A 1 169 ? 4.669 -15.682 0.366 1.00 93.06 169 GLY A C 1
ATOM 1329 O O . GLY A 1 169 ? 4.103 -16.172 1.344 1.00 93.06 169 GLY A O 1
ATOM 1330 N N . LYS A 1 170 ? 5.233 -14.465 0.406 1.00 96.50 170 LYS A N 1
ATOM 1331 C CA . LYS A 1 170 ? 5.153 -13.559 1.559 1.00 96.50 170 LYS A CA 1
ATOM 1332 C C . LYS A 1 170 ? 4.460 -12.242 1.184 1.00 96.50 170 LYS A C 1
ATOM 1334 O O . LYS A 1 170 ? 4.987 -11.503 0.358 1.00 96.50 170 LYS A O 1
ATOM 1339 N N . PRO A 1 171 ? 3.320 -11.909 1.810 1.00 97.25 171 PRO A N 1
ATOM 1340 C CA . PRO A 1 171 ? 2.629 -10.648 1.569 1.00 97.25 171 PRO A CA 1
ATOM 1341 C C . PRO A 1 171 ? 3.511 -9.417 1.776 1.00 97.25 171 PRO A C 1
ATOM 1343 O O . PRO A 1 171 ? 4.281 -9.359 2.738 1.00 97.25 171 PRO A O 1
ATOM 1346 N N . ILE A 1 172 ? 3.309 -8.404 0.939 1.00 97.25 172 ILE A N 1
ATOM 1347 C CA . ILE A 1 172 ? 3.758 -7.041 1.225 1.00 97.25 172 ILE A CA 1
ATOM 1348 C C . ILE A 1 172 ? 2.647 -6.253 1.924 1.00 97.25 172 ILE A C 1
ATOM 1350 O O . ILE A 1 172 ? 1.467 -6.449 1.637 1.00 97.25 172 ILE A O 1
ATOM 1354 N N . ASP A 1 173 ? 3.020 -5.359 2.832 1.00 96.19 173 ASP A N 1
ATOM 1355 C CA . ASP A 1 173 ? 2.105 -4.501 3.606 1.00 96.19 173 ASP A CA 1
ATOM 1356 C C . ASP A 1 173 ? 2.376 -3.002 3.439 1.00 96.19 173 ASP A C 1
ATOM 1358 O O . ASP A 1 173 ? 1.541 -2.178 3.817 1.00 96.19 173 ASP A O 1
ATOM 1362 N N . ALA A 1 174 ? 3.503 -2.630 2.826 1.00 95.00 174 ALA A N 1
ATOM 1363 C CA . ALA A 1 174 ? 3.785 -1.250 2.460 1.00 95.00 174 ALA A CA 1
ATOM 1364 C C . ALA A 1 174 ? 4.766 -1.117 1.289 1.00 95.00 174 ALA A C 1
ATOM 1366 O O . ALA A 1 174 ? 5.584 -2.000 1.024 1.00 95.00 174 ALA A O 1
ATOM 1367 N N . ILE A 1 175 ? 4.696 0.017 0.587 1.00 95.12 175 ILE A N 1
ATOM 1368 C CA . ILE A 1 175 ? 5.528 0.336 -0.581 1.00 95.12 175 ILE A CA 1
ATOM 1369 C C . ILE A 1 175 ? 6.079 1.759 -0.450 1.00 95.12 175 ILE A C 1
ATOM 1371 O O . ILE A 1 175 ? 5.355 2.663 -0.042 1.00 95.12 175 ILE A O 1
ATOM 1375 N N . MET A 1 176 ? 7.342 1.960 -0.836 1.00 94.25 176 MET A N 1
ATOM 1376 C CA . MET A 1 176 ? 7.982 3.272 -0.992 1.00 94.25 176 MET A CA 1
ATOM 1377 C C . MET A 1 176 ? 8.455 3.473 -2.432 1.00 94.25 176 MET A C 1
ATOM 1379 O O . MET A 1 176 ? 9.201 2.634 -2.941 1.00 94.25 176 MET A O 1
ATOM 1383 N N . ILE A 1 177 ? 8.094 4.591 -3.075 1.00 93.00 177 ILE A N 1
ATOM 1384 C CA . ILE A 1 177 ? 8.481 4.895 -4.468 1.00 93.00 177 ILE A CA 1
ATOM 1385 C C . ILE A 1 177 ? 9.082 6.299 -4.582 1.00 93.00 177 ILE A C 1
ATOM 1387 O O . ILE A 1 177 ? 8.450 7.296 -4.236 1.00 93.00 177 ILE A O 1
ATOM 1391 N N . LYS A 1 178 ? 10.303 6.401 -5.121 1.00 91.81 178 LYS A N 1
ATOM 1392 C CA . LYS A 1 178 ? 11.047 7.660 -5.209 1.00 91.81 178 LYS A CA 1
ATOM 1393 C C . LYS A 1 178 ? 10.541 8.614 -6.282 1.00 91.81 178 LYS A C 1
ATOM 1395 O O . LYS A 1 178 ? 10.553 8.299 -7.468 1.00 91.81 178 LYS A O 1
ATOM 1400 N N . GLY A 1 179 ? 10.191 9.835 -5.862 1.00 88.31 179 GLY A N 1
ATOM 1401 C CA . GLY A 1 179 ? 9.866 10.947 -6.764 1.00 88.31 179 GLY A CA 1
ATOM 1402 C C . GLY A 1 179 ? 8.579 10.743 -7.564 1.00 88.31 179 GLY A C 1
ATOM 1403 O O . GLY A 1 179 ? 8.481 11.215 -8.701 1.00 88.31 179 GLY A O 1
ATOM 1404 N N . ARG A 1 180 ? 7.624 9.993 -7.010 1.00 87.50 180 ARG A N 1
ATOM 1405 C CA . ARG A 1 180 ? 6.321 9.702 -7.614 1.00 87.50 180 ARG A CA 1
ATOM 1406 C C . ARG A 1 180 ? 5.228 9.869 -6.573 1.00 87.50 180 ARG A C 1
ATOM 1408 O O . ARG A 1 180 ? 5.508 9.710 -5.387 1.00 87.50 180 ARG A O 1
ATOM 1415 N N . ASN A 1 181 ? 4.011 10.125 -7.045 1.00 89.56 181 ASN A N 1
ATOM 1416 C CA . ASN A 1 181 ? 2.841 9.989 -6.197 1.00 89.56 181 ASN A CA 1
ATOM 1417 C C . ASN A 1 181 ? 2.273 8.589 -6.366 1.00 89.56 181 ASN A C 1
ATOM 1419 O O . ASN A 1 181 ? 2.256 8.054 -7.478 1.00 89.56 181 ASN A O 1
ATOM 1423 N N . TYR A 1 182 ? 1.836 7.980 -5.280 1.00 91.31 182 TYR A N 1
ATOM 1424 C CA . TYR A 1 182 ? 1.292 6.633 -5.324 1.00 91.31 182 TYR A CA 1
ATOM 1425 C C . TYR A 1 182 ? 0.402 6.373 -4.121 1.00 91.31 182 TYR A C 1
ATOM 1427 O O . TYR A 1 182 ? 0.505 7.030 -3.088 1.00 91.31 182 TYR A O 1
ATOM 1435 N N . THR A 1 183 ? -0.462 5.382 -4.259 1.00 91.75 183 THR A N 1
ATOM 1436 C CA . THR A 1 183 ? -1.273 4.861 -3.168 1.00 91.75 183 THR A CA 1
ATOM 1437 C C . THR A 1 183 ? -1.368 3.344 -3.270 1.00 91.75 183 THR A C 1
ATOM 1439 O O . THR A 1 183 ? -1.196 2.748 -4.336 1.00 91.75 183 THR A O 1
ATOM 1442 N N . THR A 1 184 ? -1.622 2.708 -2.140 1.00 92.50 184 THR A N 1
ATOM 1443 C CA . THR A 1 184 ? -1.919 1.288 -2.027 1.00 92.50 184 THR A CA 1
ATOM 1444 C C . THR A 1 184 ? -3.321 1.112 -1.465 1.00 92.50 184 THR A C 1
ATOM 1446 O O . THR A 1 184 ? -3.916 2.033 -0.910 1.00 92.50 184 THR A O 1
ATOM 1449 N N . SER A 1 185 ? -3.873 -0.081 -1.623 1.00 91.06 185 SER A N 1
ATOM 1450 C CA . SER A 1 185 ? -5.118 -0.460 -0.966 1.00 91.06 185 SER A CA 1
ATOM 1451 C C . SER A 1 185 ? -4.966 -1.776 -0.242 1.00 91.06 185 SER A C 1
ATOM 1453 O O . SER A 1 185 ? -4.151 -2.621 -0.620 1.00 91.06 185 SER A O 1
ATOM 1455 N N . PHE A 1 186 ? -5.820 -1.978 0.747 1.00 91.56 186 PHE A N 1
ATOM 1456 C CA . PHE A 1 186 ? -6.009 -3.256 1.413 1.00 91.56 186 PHE A CA 1
ATOM 1457 C C . PHE A 1 186 ? -7.475 -3.679 1.303 1.00 91.56 186 PHE A C 1
ATOM 1459 O O . PHE A 1 186 ? -8.362 -2.877 0.986 1.00 91.56 186 PHE A O 1
ATOM 1466 N N . TYR A 1 187 ? -7.723 -4.964 1.531 1.00 90.44 187 TYR A N 1
ATOM 1467 C CA . TYR A 1 187 ? -9.069 -5.516 1.567 1.00 90.44 187 TYR A CA 1
ATOM 1468 C C . TYR A 1 187 ? -9.536 -5.639 3.013 1.00 90.44 187 TYR A C 1
ATOM 1470 O O . TYR A 1 187 ? -8.818 -6.162 3.862 1.00 90.44 187 TYR A O 1
ATOM 1478 N N . SER A 1 188 ? -10.770 -5.224 3.278 1.00 88.44 188 SER A N 1
ATOM 1479 C CA . SER A 1 188 ? -11.444 -5.491 4.538 1.00 88.44 188 SER A CA 1
ATOM 1480 C C . SER A 1 188 ? -12.699 -6.316 4.322 1.00 88.44 188 SER A C 1
ATOM 1482 O O . SER A 1 188 ? -13.537 -6.011 3.477 1.00 88.44 188 SER A O 1
ATOM 1484 N N . SER A 1 189 ? -12.885 -7.332 5.159 1.00 85.62 189 SER A N 1
ATOM 1485 C CA . SER A 1 189 ? -14.106 -8.136 5.174 1.00 85.62 189 SER A CA 1
ATOM 1486 C C . SER A 1 189 ? -15.319 -7.389 5.736 1.00 85.62 189 SER A C 1
ATOM 1488 O O . SER A 1 189 ? -16.432 -7.904 5.651 1.00 85.62 189 SER A O 1
ATOM 1490 N N . SER A 1 190 ? -15.133 -6.204 6.330 1.00 87.50 190 SER A N 1
ATOM 1491 C CA . SER A 1 190 ? -16.234 -5.403 6.861 1.00 87.50 190 SER A CA 1
ATOM 1492 C C . SER A 1 190 ? -16.093 -3.934 6.530 1.00 87.50 190 SER A C 1
ATOM 1494 O O . SER A 1 190 ? -15.002 -3.370 6.578 1.00 87.50 190 SER A O 1
ATOM 1496 N N . GLU A 1 191 ? -17.235 -3.292 6.353 1.00 86.06 191 GLU A N 1
ATOM 1497 C CA . GLU A 1 191 ? -17.303 -1.850 6.179 1.00 86.06 191 GLU A CA 1
ATOM 1498 C C . GLU A 1 191 ? -16.825 -1.092 7.421 1.00 86.06 191 GLU A C 1
ATOM 1500 O O . GLU A 1 191 ? -16.366 0.040 7.327 1.00 86.06 191 GLU A O 1
ATOM 1505 N N . CYS A 1 192 ? -16.908 -1.714 8.599 1.00 89.38 192 CYS A N 1
ATOM 1506 C CA . CYS A 1 192 ? -16.556 -1.061 9.852 1.00 89.38 192 CYS A CA 1
ATOM 1507 C C . CYS A 1 192 ? -15.057 -0.810 9.921 1.00 89.38 192 CYS A C 1
ATOM 1509 O O . CYS A 1 192 ? -14.614 0.329 10.053 1.00 89.38 192 CYS A O 1
ATOM 1511 N N . PHE A 1 193 ? -14.283 -1.882 9.758 1.00 86.38 193 PHE A N 1
ATOM 1512 C CA . PHE A 1 193 ? -12.830 -1.806 9.694 1.00 86.38 193 PHE A CA 1
ATOM 1513 C C . PHE A 1 193 ? -12.376 -0.984 8.483 1.00 86.38 193 PHE A C 1
ATOM 1515 O O . PHE A 1 193 ? -11.427 -0.216 8.601 1.00 86.38 193 PHE A O 1
ATOM 1522 N N . ALA A 1 194 ? -13.098 -1.070 7.357 1.00 83.38 194 ALA A N 1
ATOM 1523 C CA . ALA A 1 194 ? -12.841 -0.249 6.176 1.00 83.38 194 ALA A CA 1
ATOM 1524 C C . ALA A 1 194 ? -12.910 1.256 6.452 1.00 83.38 194 ALA A C 1
ATOM 1526 O O . ALA A 1 194 ? -12.186 2.030 5.840 1.00 83.38 194 ALA A O 1
ATOM 1527 N N . ARG A 1 195 ? -13.765 1.664 7.390 1.00 84.81 195 ARG A N 1
ATOM 1528 C CA . ARG A 1 195 ? -13.917 3.053 7.828 1.00 84.81 195 ARG A CA 1
ATOM 1529 C C . ARG A 1 195 ? -13.022 3.397 9.028 1.00 84.81 195 ARG A C 1
ATOM 1531 O O . ARG A 1 195 ? -13.151 4.473 9.593 1.00 84.81 195 ARG A O 1
ATOM 1538 N N . GLY A 1 196 ? -12.130 2.499 9.451 1.00 84.31 196 GLY A N 1
ATOM 1539 C CA . GLY A 1 196 ? -11.277 2.693 10.630 1.00 84.31 196 GLY A CA 1
ATOM 1540 C C . GLY A 1 196 ? -11.991 2.497 11.975 1.00 84.31 196 GLY A C 1
ATOM 1541 O O . GLY A 1 196 ? -11.419 2.802 13.027 1.00 84.31 196 GLY A O 1
ATOM 1542 N N . GLY A 1 197 ? -13.224 1.986 11.955 1.00 89.50 197 GLY A N 1
ATOM 1543 C CA . GLY A 1 197 ? -13.978 1.595 13.139 1.00 89.50 197 GLY A CA 1
ATOM 1544 C C . GLY A 1 197 ? -13.605 0.203 13.643 1.00 89.50 197 GLY A C 1
ATOM 1545 O O . GLY A 1 197 ? -12.906 -0.564 12.982 1.00 89.50 197 GLY A O 1
ATOM 1546 N N . THR A 1 198 ? -14.114 -0.142 14.821 1.00 91.75 198 THR A N 1
ATOM 1547 C CA . THR A 1 198 ? -13.938 -1.467 15.425 1.00 91.75 198 THR A CA 1
ATOM 1548 C C . THR A 1 198 ? -15.296 -2.071 15.754 1.00 91.75 198 THR A C 1
ATOM 1550 O O . THR A 1 198 ? -16.149 -1.416 16.353 1.00 91.75 198 THR A O 1
ATOM 1553 N N . CYS A 1 199 ? -15.497 -3.340 15.406 1.00 92.75 199 CYS A N 1
ATOM 1554 C CA . CYS A 1 199 ? -16.692 -4.079 15.799 1.00 92.75 199 CYS A CA 1
ATOM 1555 C C . CYS A 1 199 ? -16.624 -4.493 17.270 1.00 92.75 199 CYS A C 1
ATOM 1557 O O . CYS A 1 199 ? -15.757 -5.275 17.653 1.00 92.75 199 CYS A O 1
ATOM 1559 N N . MET A 1 200 ? -17.531 -3.962 18.088 1.00 94.38 200 MET A N 1
ATOM 1560 C CA . MET A 1 200 ? -17.615 -4.241 19.525 1.00 94.38 200 MET A CA 1
ATOM 1561 C C . MET A 1 200 ? -19.057 -4.113 20.027 1.00 94.38 200 MET A C 1
ATOM 1563 O O . MET A 1 200 ? -19.954 -3.715 19.278 1.00 94.38 200 MET A O 1
ATOM 1567 N N . ASN A 1 201 ? -19.305 -4.451 21.293 1.00 95.00 201 ASN A N 1
ATOM 1568 C CA . ASN A 1 201 ? -20.607 -4.187 21.896 1.00 95.00 201 ASN A CA 1
ATOM 1569 C C . ASN A 1 201 ? -20.857 -2.665 21.911 1.00 95.00 201 ASN A C 1
ATOM 1571 O O . ASN A 1 201 ? -19.961 -1.911 22.291 1.00 95.00 201 ASN A O 1
ATOM 1575 N N . PRO A 1 202 ? -22.050 -2.175 21.534 1.00 94.38 202 PRO A N 1
ATOM 1576 C CA . PRO A 1 202 ? -22.328 -0.741 21.523 1.00 94.38 202 PRO A CA 1
ATOM 1577 C C . PRO A 1 202 ? -22.184 -0.072 22.899 1.00 94.38 202 PRO A C 1
ATOM 1579 O O . PRO A 1 202 ? -21.888 1.118 22.947 1.00 94.38 202 PRO A O 1
ATOM 1582 N N . ASN A 1 203 ? -22.322 -0.817 24.002 1.00 94.94 203 ASN A N 1
ATOM 1583 C CA . ASN A 1 203 ? -22.084 -0.297 25.354 1.00 94.94 203 ASN A CA 1
ATOM 1584 C C . ASN A 1 203 ? -20.592 -0.104 25.680 1.00 94.94 203 ASN A C 1
ATOM 1586 O O . ASN A 1 203 ? -20.269 0.667 26.579 1.00 94.94 203 ASN A O 1
ATOM 1590 N N . ASP A 1 204 ? -19.695 -0.770 24.948 1.00 95.75 204 ASP A N 1
ATOM 1591 C CA . ASP A 1 204 ? -18.240 -0.638 25.107 1.00 95.75 204 ASP A CA 1
ATOM 1592 C C . ASP A 1 204 ? -17.674 0.517 24.259 1.00 95.75 204 ASP A C 1
ATOM 1594 O O . ASP A 1 204 ? -16.497 0.864 24.357 1.00 95.75 204 ASP A O 1
ATOM 1598 N N . CYS A 1 205 ? -18.514 1.153 23.438 1.00 95.06 205 CYS A N 1
ATOM 1599 C CA . CYS A 1 205 ? -18.154 2.297 22.609 1.00 95.06 205 CYS A CA 1
ATOM 1600 C C . CYS A 1 205 ? -18.184 3.599 23.432 1.00 95.06 205 CYS A C 1
ATOM 1602 O O . CYS A 1 205 ? -19.043 4.455 23.233 1.00 95.06 205 CYS A O 1
ATOM 1604 N N . ILE A 1 206 ? -17.2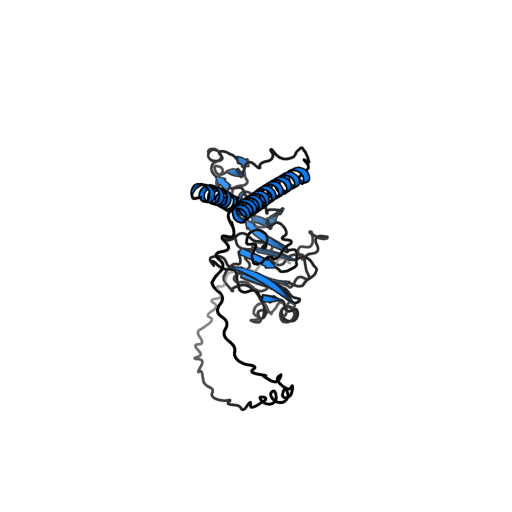63 3.721 24.397 1.00 92.19 206 ILE A N 1
ATOM 1605 C CA . ILE A 1 206 ? -17.279 4.765 25.443 1.00 92.19 206 ILE A CA 1
ATOM 1606 C C . ILE A 1 206 ? -17.180 6.188 24.860 1.00 92.19 206 ILE A C 1
ATOM 1608 O O . ILE A 1 206 ? -17.863 7.087 25.343 1.00 92.19 206 ILE A O 1
ATOM 1612 N N . ASP A 1 207 ? -16.411 6.377 23.784 1.00 88.31 207 ASP A N 1
ATOM 1613 C CA . ASP A 1 207 ? -16.148 7.689 23.170 1.00 88.31 207 ASP A CA 1
ATOM 1614 C C . ASP A 1 207 ? -16.277 7.647 21.640 1.00 88.31 207 ASP A C 1
ATOM 1616 O O . ASP A 1 207 ? -15.490 8.254 20.914 1.00 88.31 207 ASP A O 1
ATOM 1620 N N . GLY A 1 208 ? -17.246 6.887 21.128 1.00 90.69 208 GLY A N 1
ATOM 1621 C CA . GLY A 1 208 ? -17.405 6.665 19.693 1.00 90.69 208 GLY A CA 1
ATOM 1622 C C . GLY A 1 208 ? -18.819 6.865 19.166 1.00 90.69 208 GLY A C 1
ATOM 1623 O O . GLY A 1 208 ? -19.783 7.014 19.917 1.00 90.69 208 GLY A O 1
ATOM 1624 N N . THR A 1 209 ? -18.940 6.859 17.841 1.00 93.31 209 THR A N 1
ATOM 1625 C CA . THR A 1 209 ? -20.237 6.809 17.162 1.00 93.31 209 THR A CA 1
ATOM 1626 C C . THR A 1 209 ? -20.555 5.365 16.814 1.00 93.31 209 THR A C 1
ATOM 1628 O O . THR A 1 209 ? -19.798 4.697 16.112 1.00 93.31 209 THR A O 1
ATOM 1631 N N . VAL A 1 210 ? -21.703 4.887 17.287 1.00 94.31 210 VAL A N 1
ATOM 1632 C CA . VAL A 1 210 ? -22.181 3.534 17.004 1.00 94.31 210 VAL A CA 1
ATOM 1633 C C . VAL A 1 210 ? -22.927 3.514 15.672 1.00 94.31 210 VAL A C 1
ATOM 1635 O O . VAL A 1 210 ? -24.008 4.091 15.540 1.00 94.31 210 VAL A O 1
ATOM 1638 N N . LEU A 1 211 ? -22.390 2.789 14.694 1.00 92.12 211 LEU A N 1
ATOM 1639 C CA . LEU A 1 211 ? -23.047 2.512 13.422 1.00 92.12 211 LEU A CA 1
ATOM 1640 C C . LEU A 1 211 ? -23.625 1.090 13.400 1.00 92.12 211 LEU A C 1
ATOM 1642 O O . LEU A 1 211 ? -23.016 0.120 13.862 1.00 92.12 211 LEU A O 1
ATOM 1646 N N . HIS A 1 212 ? -24.831 0.967 12.849 1.00 91.94 212 HIS A N 1
ATOM 1647 C CA . HIS A 1 212 ? -25.613 -0.268 12.855 1.00 91.94 212 HIS A CA 1
ATOM 1648 C C . HIS A 1 212 ? -25.482 -1.027 11.531 1.00 91.94 212 HIS A C 1
ATOM 1650 O O . HIS A 1 212 ? -25.446 -0.404 10.478 1.00 91.94 212 HIS A O 1
ATOM 1656 N N . ASN A 1 213 ? -25.489 -2.366 11.589 1.00 87.94 213 ASN A N 1
ATOM 1657 C CA . ASN A 1 213 ? -25.494 -3.281 10.429 1.00 87.94 213 ASN A CA 1
ATOM 1658 C C . ASN A 1 213 ? -24.241 -3.224 9.532 1.00 87.94 213 ASN A C 1
ATOM 1660 O O . ASN A 1 213 ? -24.293 -3.613 8.373 1.00 87.94 213 ASN A O 1
ATOM 1664 N N . ILE A 1 214 ? -23.123 -2.744 10.078 1.00 88.06 214 ILE A N 1
ATOM 1665 C CA . ILE A 1 214 ? -21.837 -2.594 9.374 1.00 88.06 214 ILE A CA 1
ATOM 1666 C C . ILE A 1 214 ? -20.849 -3.713 9.767 1.00 88.06 214 ILE A C 1
ATOM 1668 O O . ILE A 1 214 ? -19.940 -4.062 9.012 1.00 88.06 214 ILE A O 1
ATOM 1672 N N . CYS A 1 215 ? -21.021 -4.296 10.955 1.00 90.00 215 CYS A N 1
ATOM 1673 C CA . CYS A 1 215 ? -20.167 -5.366 11.455 1.00 90.00 215 CYS A CA 1
ATOM 1674 C C . CYS A 1 215 ? -20.596 -6.740 10.933 1.00 90.00 215 CYS A C 1
ATOM 1676 O O . CYS A 1 215 ? -21.795 -7.013 10.873 1.00 90.00 215 CYS A O 1
ATOM 1678 N N . PRO A 1 216 ? -19.639 -7.619 10.587 1.00 85.31 216 PRO A N 1
ATOM 1679 C CA . PRO A 1 216 ? -19.945 -8.976 10.182 1.00 85.31 216 PRO A CA 1
ATOM 1680 C C . PRO A 1 216 ? -20.326 -9.797 11.420 1.00 85.31 216 PRO A C 1
ATOM 1682 O O . PRO A 1 216 ? -19.701 -9.668 12.473 1.00 85.31 216 PRO A O 1
ATOM 1685 N N . GLY A 1 217 ? -21.318 -10.677 11.287 1.00 83.56 217 GLY A N 1
ATOM 1686 C CA . GLY A 1 217 ? -21.704 -11.609 12.347 1.00 83.56 217 GLY A CA 1
ATOM 1687 C C . GLY A 1 217 ? -22.981 -11.219 13.087 1.00 83.56 217 GLY A C 1
ATOM 1688 O O . GLY A 1 217 ? -24.005 -10.949 12.461 1.00 83.56 217 GLY A O 1
ATOM 1689 N N . ASP A 1 218 ? -22.951 -11.315 14.417 1.00 78.62 218 ASP A N 1
ATOM 1690 C CA . ASP A 1 218 ? -24.146 -11.198 15.246 1.00 78.62 218 ASP A CA 1
A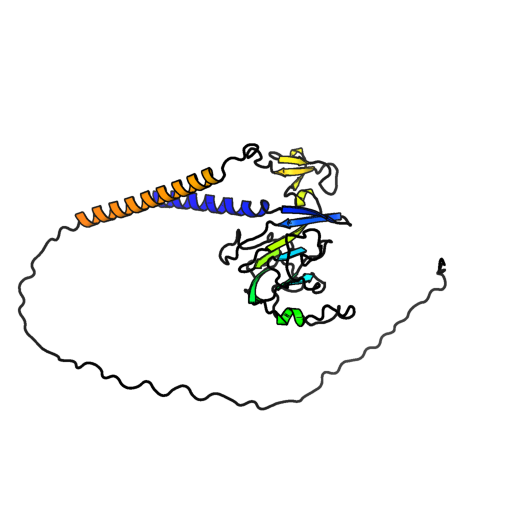TOM 1691 C C . ASP A 1 218 ? -24.693 -9.765 15.333 1.00 78.62 218 ASP A C 1
ATOM 1693 O O . ASP A 1 218 ? -23.993 -8.768 15.166 1.00 78.62 218 ASP A O 1
ATOM 1697 N N . ASN A 1 219 ? -25.986 -9.649 15.639 1.00 84.44 219 ASN A N 1
ATOM 1698 C CA . ASN A 1 219 ? -26.646 -8.349 15.771 1.00 84.44 219 ASN A CA 1
ATOM 1699 C C . ASN A 1 219 ? -26.176 -7.549 17.001 1.00 84.44 219 ASN A C 1
ATOM 1701 O O . ASN A 1 219 ? -26.570 -6.385 17.139 1.00 84.44 219 ASN A O 1
ATOM 1705 N N . ASN A 1 220 ? -25.375 -8.153 17.884 1.00 90.06 220 ASN A N 1
ATOM 1706 C CA . ASN A 1 220 ? -24.898 -7.550 19.127 1.00 90.06 220 ASN A CA 1
ATOM 1707 C C . ASN A 1 220 ? -23.612 -6.746 18.921 1.00 90.06 220 ASN A C 1
ATOM 1709 O O . ASN A 1 220 ? -23.358 -5.807 19.673 1.00 90.06 220 ASN A O 1
ATOM 1713 N N . SER A 1 221 ? -22.840 -7.070 17.886 1.00 91.19 221 SER A N 1
ATOM 1714 C CA . SER A 1 221 ? -21.654 -6.317 17.496 1.00 91.19 221 SER A CA 1
ATOM 1715 C C . SER A 1 221 ? -22.052 -5.143 16.606 1.00 91.19 221 SER A C 1
ATOM 1717 O O . SER A 1 221 ? -22.622 -5.309 15.526 1.00 91.19 221 SER A O 1
ATOM 1719 N N . LYS A 1 222 ? -21.772 -3.923 17.063 1.00 94.25 222 LYS A N 1
ATOM 1720 C CA . LYS A 1 222 ? -21.970 -2.695 16.288 1.00 94.25 222 LYS A CA 1
ATOM 1721 C C . LYS A 1 222 ? -20.621 -2.095 15.938 1.00 94.25 222 LYS A C 1
ATOM 1723 O O . LYS A 1 222 ? -19.615 -2.356 16.597 1.00 94.25 222 LYS A O 1
ATOM 1728 N N . CYS A 1 223 ? -20.600 -1.295 14.882 1.00 94.50 223 CYS A N 1
ATOM 1729 C CA . CYS A 1 223 ? -19.375 -0.625 14.498 1.00 94.50 223 CYS A CA 1
ATOM 1730 C C . CYS A 1 223 ? -19.185 0.595 15.389 1.00 94.50 223 CYS A C 1
ATOM 1732 O O . CYS A 1 223 ? -19.958 1.545 15.298 1.00 94.50 223 CYS A O 1
ATOM 1734 N N . CYS A 1 224 ? -18.184 0.556 16.260 1.00 94.75 224 CYS A N 1
ATOM 1735 C CA . CYS A 1 224 ? -17.760 1.713 17.024 1.00 94.75 224 CYS A CA 1
ATOM 1736 C C . CYS A 1 224 ? -16.726 2.473 16.199 1.00 94.75 224 CYS A C 1
ATOM 1738 O O . CYS A 1 224 ? -15.575 2.049 16.066 1.00 94.75 224 CYS A O 1
ATOM 1740 N N . MET A 1 225 ? -17.156 3.581 15.613 1.00 91.75 225 MET A N 1
ATOM 1741 C CA . MET A 1 225 ? -16.247 4.543 15.012 1.00 91.75 225 MET A CA 1
ATOM 1742 C C . MET A 1 225 ? -15.646 5.390 16.130 1.00 91.75 225 MET A C 1
ATOM 1744 O O . MET A 1 225 ? -16.398 5.784 17.028 1.00 91.75 225 MET A O 1
ATOM 1748 N N . PRO A 1 226 ? -14.343 5.718 16.089 1.00 88.50 226 PRO A N 1
ATOM 1749 C CA . PRO A 1 226 ? -13.818 6.793 16.919 1.00 88.50 226 PRO A CA 1
ATOM 1750 C C . PRO A 1 226 ? -14.728 8.004 16.742 1.00 88.50 226 PRO A C 1
ATOM 1752 O O . PRO A 1 226 ? -15.210 8.255 15.635 1.00 88.50 226 PRO A O 1
ATOM 1755 N N . LYS A 1 227 ? -15.029 8.731 17.817 1.00 86.31 227 LYS A N 1
ATOM 1756 C CA . LYS A 1 227 ? -15.680 10.022 17.656 1.00 86.31 227 LYS A CA 1
ATOM 1757 C C . LYS A 1 227 ? -14.705 10.857 16.854 1.00 86.31 227 LYS A C 1
ATOM 1759 O O . LYS A 1 227 ? -13.656 11.236 17.368 1.00 86.31 227 LYS A O 1
ATOM 1764 N N . ASP A 1 228 ? -15.016 11.046 15.576 1.00 68.56 228 ASP A N 1
ATOM 1765 C CA . ASP A 1 228 ? -14.264 11.969 14.759 1.00 68.56 228 ASP A CA 1
ATOM 1766 C C . ASP A 1 228 ? -14.199 13.263 15.574 1.00 68.56 228 ASP A C 1
ATOM 1768 O O . ASP A 1 228 ? -15.214 13.701 16.134 1.00 68.56 228 ASP A O 1
ATOM 1772 N N . ASP A 1 229 ? -13.032 13.891 15.655 1.00 52.47 229 ASP A N 1
ATOM 1773 C CA . ASP A 1 229 ? -12.899 15.242 16.195 1.00 52.47 229 ASP A CA 1
ATOM 1774 C C . ASP A 1 229 ? -13.607 16.262 15.257 1.00 52.47 229 ASP A C 1
ATOM 1776 O O . ASP A 1 229 ? -13.104 17.349 14.984 1.00 52.47 229 ASP A O 1
ATOM 1780 N N . ILE A 1 230 ? -14.829 15.959 14.782 1.00 49.06 230 ILE A N 1
ATOM 1781 C CA . ILE A 1 230 ? -15.809 16.826 14.100 1.00 49.06 230 ILE A CA 1
ATOM 1782 C C . ILE A 1 230 ? -16.323 17.927 15.056 1.00 49.06 230 ILE A C 1
ATOM 1784 O O . ILE A 1 230 ? -17.256 18.667 14.765 1.00 49.06 230 ILE A O 1
ATOM 1788 N N . THR A 1 231 ? -15.644 18.176 16.176 1.00 43.34 231 THR A N 1
ATOM 1789 C CA . THR A 1 231 ? -15.548 19.546 16.705 1.00 43.34 231 THR A CA 1
ATOM 1790 C C . THR A 1 231 ? -14.649 20.463 15.862 1.00 43.34 231 THR A C 1
ATOM 1792 O O . THR A 1 231 ? -14.480 21.630 16.208 1.00 43.34 231 THR A O 1
ATOM 1795 N N . SER A 1 232 ? -14.140 20.000 14.717 1.00 44.78 232 SER A N 1
ATOM 1796 C CA . SER A 1 232 ? -13.475 20.821 13.709 1.00 44.78 232 SER A CA 1
ATOM 1797 C C . SER A 1 232 ? -14.229 20.788 12.373 1.00 44.78 232 SER A C 1
ATOM 1799 O O . SER A 1 232 ? -14.182 19.810 11.636 1.00 44.78 232 SER A O 1
ATOM 1801 N N . ASN A 1 233 ? -14.855 21.925 12.051 1.00 43.25 233 ASN A N 1
ATOM 1802 C CA . ASN A 1 233 ? -15.190 22.405 10.701 1.00 43.25 233 ASN A CA 1
ATOM 1803 C C . ASN A 1 233 ? -16.624 22.235 10.157 1.00 43.25 233 ASN A C 1
ATOM 1805 O O . ASN A 1 233 ? -16.834 21.680 9.086 1.00 43.25 233 ASN A O 1
ATOM 1809 N N . ASN A 1 234 ? -17.573 22.960 10.764 1.00 42.84 234 ASN A N 1
ATOM 1810 C CA . ASN A 1 234 ? -18.432 23.863 9.966 1.00 42.84 234 ASN A CA 1
ATOM 1811 C C . ASN A 1 234 ? -17.868 25.291 9.855 1.00 42.84 234 ASN A C 1
ATOM 1813 O O . ASN A 1 234 ? -18.408 26.128 9.140 1.00 42.84 234 ASN A O 1
ATOM 1817 N N . ASN A 1 235 ? -16.730 25.563 10.489 1.00 44.38 235 ASN A N 1
ATOM 1818 C CA . ASN A 1 235 ? -15.882 26.672 10.092 1.00 44.38 235 ASN A CA 1
ATOM 1819 C C . ASN A 1 235 ? -14.773 26.090 9.238 1.00 44.38 235 ASN A C 1
ATOM 1821 O O . ASN A 1 235 ? -13.950 25.355 9.753 1.00 44.38 235 ASN A O 1
ATOM 1825 N N . LYS A 1 236 ? -14.700 26.451 7.961 1.00 43.88 236 LYS A N 1
ATOM 1826 C CA . LYS A 1 236 ? -13.450 26.428 7.196 1.00 43.88 236 LYS A CA 1
ATOM 1827 C C . LYS A 1 236 ? -12.479 27.396 7.888 1.00 43.88 236 LYS A C 1
ATOM 1829 O O . LYS A 1 236 ? -12.283 28.524 7.452 1.00 43.88 236 LYS A O 1
ATOM 1834 N N . SER A 1 237 ? -11.990 26.999 9.059 1.00 46.81 237 SER A N 1
ATOM 1835 C CA . SER A 1 237 ? -11.112 27.772 9.913 1.00 46.81 237 SER A CA 1
ATOM 1836 C C . SER A 1 237 ? -9.721 27.636 9.330 1.00 46.81 237 SER A C 1
ATOM 1838 O O . SER A 1 237 ? -9.231 26.535 9.098 1.00 46.81 237 SER A O 1
ATOM 1840 N N . ASN A 1 238 ? -9.136 28.781 9.014 1.00 52.31 238 ASN A N 1
ATOM 1841 C CA . ASN A 1 238 ? -7.819 28.974 8.434 1.00 52.31 238 ASN A CA 1
ATOM 1842 C C . ASN A 1 238 ? -6.746 28.055 9.062 1.00 52.31 238 ASN A C 1
ATOM 1844 O O . ASN A 1 238 ? -6.036 28.460 9.979 1.00 52.31 238 ASN A O 1
ATOM 1848 N N . ASN A 1 239 ? -6.546 26.851 8.514 1.00 54.28 239 ASN A N 1
ATOM 1849 C CA . ASN A 1 239 ? -5.445 25.943 8.881 1.00 54.28 239 ASN A CA 1
ATOM 1850 C C . ASN A 1 239 ? -4.059 26.597 8.716 1.00 54.28 239 ASN A C 1
ATOM 1852 O O . ASN A 1 239 ? -3.076 26.170 9.323 1.00 54.28 239 ASN A O 1
ATOM 1856 N N . ASN A 1 240 ? -3.984 27.685 7.950 1.00 67.25 240 ASN A N 1
ATOM 1857 C CA . ASN A 1 240 ? -2.794 28.515 7.830 1.00 67.25 240 ASN A CA 1
ATOM 1858 C C . ASN A 1 240 ? -2.458 29.232 9.144 1.00 67.25 240 ASN A C 1
ATOM 1860 O O . ASN A 1 240 ? -1.283 29.384 9.456 1.00 67.25 240 ASN A O 1
ATOM 1864 N N . THR A 1 241 ? -3.445 29.623 9.953 1.00 72.50 241 THR A N 1
ATOM 1865 C CA . THR A 1 241 ? -3.215 30.345 11.212 1.00 72.50 241 THR A CA 1
ATOM 1866 C C . THR A 1 241 ? -2.589 29.434 12.266 1.00 72.50 241 THR A C 1
ATOM 1868 O O . THR A 1 241 ? -1.592 29.818 12.871 1.00 72.50 241 THR A O 1
ATOM 1871 N N . THR A 1 242 ? -3.076 28.200 12.432 1.00 73.94 242 THR A N 1
ATOM 1872 C CA . THR A 1 242 ? -2.518 27.253 13.418 1.00 73.94 242 THR A CA 1
ATOM 1873 C C . THR A 1 242 ? -1.103 26.812 13.045 1.00 73.94 242 THR A C 1
ATOM 1875 O O . THR A 1 242 ? -0.211 26.837 13.892 1.00 73.94 242 THR A O 1
ATOM 1878 N N . LYS A 1 243 ? -0.852 26.503 11.762 1.00 74.12 243 LYS A N 1
ATOM 1879 C CA . LYS A 1 243 ? 0.508 26.220 11.269 1.00 74.12 243 LYS A CA 1
ATOM 1880 C C . LYS A 1 243 ? 1.445 27.416 11.479 1.00 74.12 243 LYS A C 1
ATOM 1882 O O . LYS A 1 243 ? 2.575 27.231 11.920 1.00 74.12 243 LYS A O 1
ATOM 1887 N N . THR A 1 244 ? 0.964 28.640 11.248 1.00 79.12 244 THR A N 1
ATOM 1888 C CA . THR A 1 244 ? 1.745 29.868 11.479 1.00 79.12 244 THR A CA 1
ATOM 1889 C C . THR A 1 244 ? 2.066 30.067 12.963 1.00 79.12 244 THR A C 1
ATOM 1891 O O . THR A 1 244 ? 3.204 30.381 13.294 1.00 79.12 244 THR A O 1
ATOM 1894 N N . ILE A 1 245 ? 1.116 29.819 13.871 1.00 83.69 245 ILE A N 1
ATOM 1895 C CA . ILE A 1 245 ? 1.342 29.918 15.323 1.00 83.69 245 ILE A CA 1
ATOM 1896 C C . ILE A 1 245 ? 2.392 28.899 15.784 1.00 83.69 245 ILE A C 1
ATOM 1898 O O . ILE A 1 245 ? 3.283 29.259 16.552 1.00 83.69 245 ILE A O 1
ATOM 1902 N N . ILE A 1 246 ? 2.342 27.660 15.283 1.00 81.31 246 ILE A N 1
ATOM 1903 C CA . ILE A 1 246 ? 3.338 26.626 15.608 1.00 81.31 246 ILE A CA 1
ATOM 1904 C C . ILE A 1 246 ? 4.731 27.037 15.110 1.00 81.31 246 ILE A C 1
ATOM 1906 O O . ILE A 1 246 ? 5.698 26.960 15.867 1.00 81.31 246 ILE A O 1
ATOM 1910 N N . ILE A 1 247 ? 4.844 27.542 13.877 1.00 84.69 247 ILE A N 1
ATOM 1911 C CA . ILE A 1 247 ? 6.121 28.027 13.327 1.00 84.69 247 ILE A CA 1
ATOM 1912 C C . ILE A 1 247 ? 6.664 29.204 14.153 1.00 84.69 247 ILE A C 1
ATOM 1914 O O . ILE A 1 247 ? 7.847 29.217 14.492 1.00 84.69 247 ILE A O 1
ATOM 1918 N N . ILE A 1 248 ? 5.814 30.163 14.533 1.00 90.94 248 ILE A N 1
ATOM 1919 C CA . ILE A 1 248 ? 6.209 31.295 15.386 1.00 90.94 248 ILE A CA 1
ATOM 1920 C C . ILE A 1 248 ? 6.698 30.802 16.754 1.00 90.94 248 ILE A C 1
ATOM 1922 O O . ILE A 1 248 ? 7.727 31.273 17.236 1.00 90.94 248 ILE A O 1
ATOM 1926 N N . ALA A 1 249 ? 6.013 29.833 17.367 1.00 90.38 249 ALA A N 1
ATOM 1927 C CA . ALA A 1 249 ? 6.427 29.261 18.645 1.00 90.38 249 ALA A CA 1
ATOM 1928 C C . ALA A 1 249 ? 7.806 28.583 18.551 1.00 90.38 249 ALA A C 1
ATOM 1930 O O . ALA A 1 249 ? 8.657 28.812 19.411 1.00 90.38 249 ALA A O 1
ATOM 1931 N N . ILE A 1 250 ? 8.066 27.821 17.482 1.00 89.81 250 ILE A N 1
ATOM 1932 C CA . ILE A 1 250 ? 9.374 27.193 17.235 1.00 89.81 250 ILE A CA 1
ATOM 1933 C C . ILE A 1 250 ? 10.467 28.258 17.062 1.00 89.81 250 ILE A C 1
ATOM 1935 O O . ILE A 1 250 ? 11.529 28.156 17.679 1.00 89.81 250 ILE A O 1
ATOM 1939 N N . LEU A 1 251 ? 10.206 29.315 16.287 1.00 92.69 251 LEU A N 1
ATOM 1940 C CA . LEU A 1 251 ? 11.158 30.414 16.096 1.00 92.69 251 LEU A CA 1
ATOM 1941 C C . LEU A 1 251 ? 11.469 31.151 17.406 1.00 92.69 251 LEU A C 1
ATOM 1943 O O . LEU A 1 251 ? 12.629 31.471 17.661 1.00 92.69 251 LEU A O 1
ATOM 1947 N N . LEU A 1 252 ? 10.472 31.372 18.269 1.00 94.94 252 LEU A N 1
ATOM 1948 C CA . LEU A 1 252 ? 10.682 31.976 19.588 1.00 94.94 252 LEU A CA 1
ATOM 1949 C C . LEU A 1 252 ? 11.567 31.103 20.484 1.00 94.94 252 LEU A C 1
ATOM 1951 O O . LEU A 1 252 ? 12.466 31.624 21.143 1.00 94.94 252 LEU A O 1
ATOM 1955 N N . VAL A 1 253 ? 11.372 29.782 20.472 1.00 92.19 253 VAL A N 1
ATOM 1956 C CA . VAL A 1 253 ? 12.227 28.848 21.223 1.00 92.19 253 VAL A CA 1
ATOM 1957 C C . VAL A 1 253 ? 13.669 28.892 20.708 1.00 92.19 253 VAL A C 1
ATOM 1959 O O . VAL A 1 253 ? 14.598 28.994 21.510 1.00 92.19 253 VAL A O 1
ATOM 1962 N N . ILE A 1 254 ? 13.873 28.896 19.387 1.00 91.81 254 ILE A N 1
ATOM 1963 C CA . ILE A 1 254 ? 15.210 29.009 18.779 1.00 91.81 254 ILE A CA 1
ATOM 1964 C C . ILE A 1 254 ? 15.882 30.331 19.176 1.00 91.81 254 ILE A C 1
ATOM 1966 O O . ILE A 1 254 ? 17.050 30.332 19.569 1.00 91.81 254 ILE A O 1
ATOM 1970 N N . LEU A 1 255 ? 15.153 31.451 19.146 1.00 95.12 255 LEU A N 1
ATOM 1971 C CA . LEU A 1 255 ? 15.678 32.756 19.557 1.00 95.12 255 LEU A CA 1
ATOM 1972 C C . LEU A 1 255 ? 16.085 32.782 21.036 1.00 95.12 255 LEU A C 1
ATOM 1974 O O . LEU A 1 255 ? 17.139 33.326 21.364 1.00 95.12 255 LEU A O 1
ATOM 1978 N N . ILE A 1 256 ? 15.305 32.155 21.922 1.00 95.19 256 ILE A N 1
ATOM 1979 C CA . ILE A 1 256 ? 15.650 32.024 23.346 1.00 95.19 256 ILE A CA 1
ATOM 1980 C C . ILE A 1 256 ? 16.933 31.199 23.517 1.00 95.19 256 ILE A C 1
ATOM 1982 O O . ILE A 1 256 ? 17.807 31.578 24.300 1.00 95.19 256 ILE A O 1
ATOM 1986 N N . ILE A 1 257 ? 17.091 30.106 22.763 1.00 92.00 257 ILE A N 1
ATOM 1987 C CA . ILE A 1 257 ? 18.308 29.280 22.792 1.00 92.00 257 ILE A CA 1
ATOM 1988 C C . ILE A 1 257 ? 19.522 30.100 22.336 1.00 92.00 257 ILE A C 1
ATOM 1990 O O . ILE A 1 257 ? 20.532 30.136 23.040 1.00 92.00 257 ILE A O 1
ATOM 1994 N N . ILE A 1 258 ? 19.416 30.817 21.213 1.00 94.50 258 ILE A N 1
ATOM 1995 C CA . ILE A 1 258 ? 20.493 31.671 20.686 1.00 94.50 258 ILE A CA 1
ATOM 1996 C C . ILE A 1 258 ? 20.863 32.769 21.692 1.00 94.50 258 ILE A C 1
ATOM 1998 O O . ILE A 1 258 ? 22.045 32.966 21.981 1.00 94.50 258 ILE A O 1
ATOM 2002 N N . ALA A 1 259 ? 19.872 33.445 22.281 1.00 95.38 259 ALA A N 1
ATOM 2003 C CA . ALA A 1 259 ? 20.094 34.469 23.300 1.00 95.38 259 ALA A CA 1
ATOM 2004 C C . ALA A 1 259 ? 20.804 33.900 24.539 1.00 95.38 259 ALA A C 1
ATOM 2006 O O . ALA A 1 259 ? 21.710 34.532 25.084 1.00 95.38 259 ALA A O 1
ATOM 2007 N N . THR A 1 260 ? 20.447 32.681 24.948 1.00 94.44 260 THR A N 1
ATOM 2008 C CA . THR A 1 260 ? 21.089 31.986 26.072 1.00 94.44 260 THR A CA 1
ATOM 2009 C C . THR A 1 260 ? 22.555 31.669 25.762 1.00 94.44 260 THR A C 1
ATOM 2011 O O . THR A 1 260 ? 23.426 31.950 26.585 1.00 94.44 260 THR A O 1
ATOM 2014 N N . ILE A 1 261 ? 22.852 31.163 24.558 1.00 93.50 261 ILE A N 1
ATOM 2015 C CA . ILE A 1 261 ? 24.225 30.882 24.101 1.00 93.50 261 ILE A CA 1
ATOM 2016 C C . ILE A 1 261 ? 25.067 32.166 24.074 1.00 93.50 261 ILE A C 1
ATOM 2018 O O . ILE A 1 261 ? 26.179 32.183 24.607 1.00 93.50 261 ILE A O 1
ATOM 2022 N N . LEU A 1 262 ? 24.529 33.257 23.517 1.00 95.56 262 LEU A N 1
ATOM 2023 C CA . LEU A 1 262 ? 25.182 34.572 23.499 1.00 95.56 262 LEU A CA 1
ATOM 2024 C C . LEU A 1 262 ? 25.453 35.095 24.913 1.00 95.56 262 LEU A C 1
ATOM 2026 O O . LEU A 1 262 ? 26.544 35.593 25.190 1.00 95.56 262 LEU A O 1
ATOM 2030 N N . CYS A 1 263 ? 24.495 34.945 25.828 1.00 94.56 263 CYS A N 1
ATOM 2031 C CA . CYS A 1 263 ? 24.660 35.359 27.217 1.00 94.56 263 CYS A CA 1
ATOM 2032 C C . CYS A 1 263 ? 25.789 34.568 27.903 1.00 94.56 263 CYS A C 1
ATOM 2034 O O . CYS A 1 263 ? 26.677 35.160 28.522 1.00 94.56 263 CYS A O 1
ATOM 2036 N N . CYS A 1 264 ? 25.831 33.243 27.714 1.00 91.19 264 CYS A N 1
ATOM 2037 C CA . CYS A 1 264 ? 26.927 32.401 28.198 1.00 91.19 264 CYS A CA 1
ATOM 2038 C C . CYS A 1 264 ? 28.285 32.806 27.603 1.00 91.19 264 CYS A C 1
ATOM 2040 O O . CYS A 1 264 ? 29.285 32.830 28.324 1.00 91.19 264 CYS A O 1
ATOM 2042 N N . TYR A 1 265 ? 28.329 33.156 26.314 1.00 92.94 265 TYR A N 1
ATOM 2043 C CA . TYR A 1 265 ? 29.548 33.608 25.643 1.00 92.94 265 TYR A CA 1
ATOM 2044 C C . TYR A 1 265 ? 30.085 34.919 26.242 1.00 92.94 265 TYR A C 1
ATOM 2046 O O . TYR A 1 265 ? 31.265 34.997 26.583 1.00 92.94 265 TYR A O 1
ATOM 2054 N N . ILE A 1 266 ? 29.215 35.912 26.464 1.00 91.50 266 ILE A N 1
ATOM 2055 C CA . ILE A 1 266 ? 29.587 37.214 27.050 1.00 91.50 266 ILE A CA 1
ATOM 2056 C C . ILE A 1 266 ? 30.082 37.065 28.496 1.00 91.50 266 ILE A C 1
ATOM 2058 O O . ILE A 1 266 ? 31.047 37.718 28.900 1.00 91.50 266 ILE A O 1
ATOM 2062 N N . ILE A 1 267 ? 29.444 36.205 29.296 1.00 90.44 267 ILE A N 1
ATOM 2063 C CA . ILE A 1 267 ? 29.896 35.932 30.670 1.00 90.44 267 ILE A CA 1
ATOM 2064 C C . ILE A 1 267 ? 31.297 35.310 30.646 1.00 90.44 267 ILE A C 1
ATOM 2066 O O . ILE A 1 267 ? 32.163 35.693 31.434 1.00 90.44 267 ILE A O 1
ATOM 2070 N N . ARG A 1 268 ? 31.549 34.385 29.712 1.00 86.94 268 ARG A N 1
ATOM 2071 C CA . ARG A 1 268 ? 32.855 33.734 29.577 1.00 86.94 268 ARG A CA 1
ATOM 2072 C C . ARG A 1 268 ? 33.946 34.710 29.135 1.00 86.94 268 ARG A C 1
ATOM 2074 O O . ARG A 1 268 ? 35.048 34.637 29.667 1.00 86.94 268 ARG A O 1
ATOM 2081 N N . SER A 1 269 ? 33.649 35.639 28.225 1.00 85.50 269 SER A N 1
ATOM 2082 C CA . SER A 1 269 ? 34.639 36.606 27.735 1.00 85.50 269 SER A CA 1
ATOM 2083 C C . SER A 1 269 ? 35.052 37.642 28.787 1.00 85.50 269 SER A C 1
ATOM 2085 O O . SER A 1 269 ? 36.182 38.115 28.751 1.00 85.50 269 SER A O 1
ATOM 2087 N N . LYS A 1 270 ? 34.179 37.985 29.746 1.00 85.50 270 LYS A N 1
ATOM 2088 C CA . LYS A 1 270 ? 34.496 38.954 30.816 1.00 85.50 270 LYS A CA 1
ATOM 2089 C C . LYS A 1 270 ? 35.375 38.395 31.941 1.00 85.50 270 LYS A C 1
ATOM 2091 O O . LYS A 1 270 ? 36.001 39.176 32.645 1.00 85.50 270 LYS A O 1
ATOM 2096 N N . ASN A 1 271 ? 35.445 37.073 32.101 1.00 78.31 271 ASN A N 1
ATOM 2097 C CA . ASN A 1 271 ? 36.229 36.432 33.165 1.00 78.31 271 ASN A CA 1
ATOM 2098 C C . ASN A 1 271 ? 37.674 36.100 32.762 1.00 78.31 271 ASN A C 1
ATOM 2100 O O . ASN A 1 271 ? 38.431 35.571 33.574 1.00 78.31 271 ASN A O 1
ATOM 2104 N N . ILE A 1 272 ? 38.080 36.413 31.529 1.00 71.56 272 ILE A N 1
ATOM 2105 C CA . ILE A 1 272 ? 39.472 36.282 31.095 1.00 71.56 272 ILE A CA 1
ATOM 2106 C C . ILE A 1 272 ? 40.164 37.619 31.378 1.00 71.56 272 ILE A C 1
ATOM 2108 O O . ILE A 1 272 ? 40.322 38.453 30.492 1.00 71.56 272 ILE A O 1
ATOM 2112 N N . SER A 1 273 ? 40.547 37.844 32.636 1.00 63.38 273 SER A N 1
ATOM 2113 C CA . SER A 1 273 ? 41.536 38.874 32.963 1.00 63.38 273 SER A CA 1
ATOM 2114 C C . SER A 1 273 ? 42.909 38.359 32.523 1.00 63.38 273 SER A C 1
ATOM 2116 O O . SER A 1 273 ? 43.353 37.333 33.045 1.00 63.38 273 SER A O 1
ATOM 2118 N N . PRO A 1 274 ? 43.604 39.021 31.583 1.00 61.34 274 PRO A N 1
ATOM 2119 C CA . PRO A 1 274 ? 44.966 38.650 31.250 1.00 61.34 274 PRO A CA 1
ATOM 2120 C C . PRO A 1 274 ? 45.881 39.108 32.386 1.00 61.34 274 PRO A C 1
ATOM 2122 O O . PRO A 1 274 ? 46.279 40.270 32.459 1.00 61.34 274 PRO A O 1
ATOM 2125 N N . THR A 1 275 ? 46.236 38.195 33.287 1.00 62.28 275 THR A N 1
ATOM 2126 C CA . THR A 1 275 ? 47.411 38.389 34.136 1.00 62.28 275 THR A CA 1
ATOM 2127 C C . THR A 1 275 ? 48.633 38.190 33.245 1.00 62.28 275 THR A C 1
ATOM 2129 O O . THR A 1 275 ? 49.110 37.072 33.061 1.00 62.28 275 THR A O 1
ATOM 2132 N N . ILE A 1 276 ? 49.105 39.274 32.627 1.00 59.09 276 ILE A N 1
ATOM 2133 C CA . ILE A 1 276 ? 50.381 39.295 31.911 1.00 59.09 276 ILE A CA 1
ATOM 2134 C C . ILE A 1 276 ? 51.482 39.204 32.972 1.00 59.09 276 ILE A C 1
ATOM 2136 O O . ILE A 1 276 ? 51.919 40.208 33.531 1.00 59.09 276 ILE A O 1
ATOM 2140 N N . VAL A 1 277 ? 51.906 37.983 33.289 1.00 64.69 277 VAL A N 1
ATOM 2141 C CA . VAL A 1 277 ? 53.201 37.751 33.929 1.00 64.69 277 VAL A CA 1
ATOM 2142 C C . VAL A 1 277 ? 54.226 37.775 32.804 1.00 64.69 277 VAL A C 1
ATOM 2144 O O . VAL A 1 277 ? 54.282 36.846 32.004 1.00 64.69 277 VAL A O 1
ATOM 2147 N N . ASN A 1 278 ? 54.995 38.860 32.711 1.00 54.91 278 ASN A N 1
ATOM 2148 C CA . ASN A 1 278 ? 56.140 38.945 31.808 1.00 54.91 278 ASN A CA 1
ATOM 2149 C C . ASN A 1 278 ? 57.163 37.858 32.186 1.00 54.91 278 ASN A C 1
ATOM 2151 O O . ASN A 1 278 ? 57.689 37.910 33.302 1.00 54.91 278 ASN A O 1
ATOM 2155 N N . PRO A 1 279 ? 57.480 36.891 31.306 1.00 61.81 279 PRO A N 1
ATOM 2156 C CA . PRO A 1 279 ? 58.626 36.026 31.521 1.00 61.81 279 PRO A CA 1
ATOM 2157 C C . PRO A 1 279 ? 59.927 36.815 31.283 1.00 61.81 279 PRO A C 1
ATOM 2159 O O . PRO A 1 279 ? 59.978 37.682 30.404 1.00 61.81 279 PRO A O 1
ATOM 2162 N N . PRO A 1 280 ? 60.985 36.546 32.065 1.00 52.28 280 PRO A N 1
ATOM 2163 C CA . PRO A 1 280 ? 62.263 37.209 31.903 1.00 52.28 280 PRO A CA 1
ATOM 2164 C C . PRO A 1 280 ? 62.931 36.810 30.586 1.00 52.28 280 PRO A C 1
ATOM 2166 O O . PRO A 1 280 ? 62.967 35.651 30.182 1.00 52.28 280 PRO A O 1
ATOM 2169 N N . ASN A 1 281 ? 63.479 37.847 29.970 1.00 52.31 281 ASN A N 1
ATOM 2170 C CA . ASN A 1 281 ? 64.337 37.892 28.803 1.00 52.31 281 ASN A CA 1
ATOM 2171 C C . ASN A 1 281 ? 65.361 36.736 28.766 1.00 52.31 281 ASN A C 1
ATOM 2173 O O . ASN A 1 281 ? 66.336 36.745 29.518 1.00 52.31 281 ASN A O 1
ATOM 2177 N N . GLN A 1 282 ? 65.165 35.770 27.866 1.00 49.97 282 GLN A N 1
ATOM 2178 C CA . GLN A 1 282 ? 66.234 34.892 27.397 1.00 49.97 282 GLN A CA 1
ATOM 2179 C C . GLN A 1 282 ? 66.489 35.171 25.918 1.00 49.97 282 GLN A C 1
ATOM 2181 O O . GLN A 1 282 ? 65.829 34.639 25.029 1.00 49.97 282 GLN A O 1
ATOM 2186 N N . ASN A 1 283 ? 67.498 36.013 25.691 1.00 50.00 283 ASN A N 1
ATOM 2187 C CA . ASN A 1 283 ? 68.401 35.879 24.557 1.00 50.00 283 ASN A CA 1
ATOM 2188 C C . ASN A 1 283 ? 68.818 34.411 24.444 1.00 50.00 283 ASN A C 1
ATOM 2190 O O . ASN A 1 283 ? 69.319 33.869 25.428 1.00 50.00 283 ASN A O 1
ATOM 2194 N N . ASN A 1 284 ? 68.680 33.811 23.264 1.00 46.31 284 ASN A N 1
ATOM 2195 C CA . ASN A 1 284 ? 69.789 33.099 22.644 1.00 46.31 284 ASN A CA 1
ATOM 2196 C C . ASN A 1 284 ? 69.537 32.851 21.155 1.00 46.31 284 ASN A C 1
ATOM 2198 O O . ASN A 1 284 ? 68.440 32.529 20.712 1.00 46.31 284 ASN A O 1
ATOM 2202 N N . ASN A 1 285 ? 70.628 33.078 20.437 1.00 49.91 285 ASN A N 1
ATOM 2203 C CA . ASN A 1 285 ? 70.867 32.969 19.010 1.00 49.91 285 ASN A CA 1
ATOM 2204 C C . ASN A 1 285 ? 70.645 31.552 18.453 1.00 49.91 285 ASN A C 1
ATOM 2206 O O . ASN A 1 285 ? 70.545 30.597 19.222 1.00 49.91 285 ASN A O 1
ATOM 2210 N N . ASN A 1 286 ? 70.767 31.466 17.119 1.00 46.34 286 ASN A N 1
ATOM 2211 C CA . ASN A 1 286 ? 70.986 30.280 16.271 1.00 46.34 286 ASN A CA 1
ATOM 2212 C C . ASN A 1 286 ? 69.687 29.766 15.626 1.00 46.34 286 ASN A C 1
ATOM 2214 O O . ASN A 1 286 ? 68.677 29.614 16.293 1.00 46.34 286 ASN A O 1
ATOM 2218 N N . GLU A 1 287 ? 69.593 29.452 14.339 1.00 44.66 287 GLU A N 1
ATOM 2219 C CA . GLU A 1 287 ? 70.529 29.423 13.216 1.00 44.66 287 GLU A CA 1
ATOM 2220 C C . GLU A 1 287 ? 69.664 29.121 11.981 1.00 44.66 287 GLU A C 1
ATOM 2222 O O . GLU A 1 287 ? 68.677 28.388 12.060 1.00 44.66 287 GLU A O 1
ATOM 2227 N N . TYR A 1 288 ? 69.983 29.754 10.856 1.00 47.75 288 TYR A N 1
ATOM 2228 C CA . TYR A 1 288 ? 69.276 29.593 9.590 1.00 47.75 288 TYR A CA 1
ATOM 2229 C C . TYR A 1 288 ? 69.405 28.154 9.072 1.00 47.75 288 TYR A C 1
ATOM 2231 O O . TYR A 1 288 ? 70.517 27.682 8.851 1.00 47.75 288 TYR A O 1
ATOM 2239 N N . LEU A 1 289 ? 68.284 27.507 8.750 1.00 47.03 289 LEU A N 1
ATOM 2240 C CA . LEU A 1 289 ? 68.264 26.361 7.841 1.00 47.03 289 LEU A CA 1
ATOM 2241 C C . LEU A 1 289 ? 67.296 26.649 6.693 1.00 47.03 289 LEU A C 1
ATOM 2243 O O . LEU A 1 289 ? 66.079 26.522 6.806 1.00 47.03 289 LEU A O 1
ATOM 2247 N N . ASN A 1 290 ? 67.896 27.085 5.585 1.00 51.56 290 ASN A N 1
ATOM 2248 C CA . ASN A 1 290 ? 67.287 27.152 4.265 1.00 51.56 290 ASN A CA 1
ATOM 2249 C C . ASN A 1 290 ? 66.915 25.732 3.818 1.00 51.56 290 ASN A C 1
ATOM 2251 O O . ASN A 1 290 ? 67.799 24.902 3.610 1.00 51.56 290 ASN A O 1
ATOM 2255 N N . LEU A 1 291 ? 65.624 25.471 3.624 1.00 52.97 291 LEU A N 1
ATOM 2256 C CA . LEU A 1 291 ? 65.136 24.315 2.875 1.00 52.97 291 LEU A CA 1
ATOM 2257 C C . LEU A 1 291 ? 64.616 24.804 1.514 1.00 52.97 291 LEU A C 1
ATOM 2259 O O . LEU A 1 291 ? 63.817 25.744 1.482 1.00 52.97 291 LEU A O 1
ATOM 2263 N N . PRO A 1 292 ? 65.069 24.217 0.392 1.00 69.75 292 PRO A N 1
ATOM 2264 C CA . PRO A 1 292 ? 64.573 24.570 -0.930 1.00 69.75 292 PRO A CA 1
ATOM 2265 C C . PRO A 1 292 ? 63.160 23.999 -1.162 1.00 69.75 292 PRO A C 1
ATOM 2267 O O . PRO A 1 292 ? 62.802 22.974 -0.576 1.00 69.75 292 PRO A O 1
ATOM 2270 N N . PRO A 1 293 ? 62.349 24.642 -2.020 1.00 62.50 293 PRO A N 1
ATOM 2271 C CA . PRO A 1 293 ? 61.018 24.157 -2.364 1.00 62.50 293 PRO A CA 1
ATOM 2272 C C . PRO A 1 293 ? 61.093 22.883 -3.230 1.00 62.50 293 PRO A C 1
ATOM 2274 O O . PRO A 1 293 ? 62.025 22.743 -4.025 1.00 62.50 293 PRO A O 1
ATOM 2277 N N . PRO A 1 294 ? 60.119 21.961 -3.118 1.00 52.03 294 PRO A N 1
ATOM 2278 C CA . PRO A 1 294 ? 60.097 20.748 -3.926 1.00 52.03 294 PRO A CA 1
ATOM 2279 C C . PRO A 1 294 ? 59.754 21.061 -5.390 1.00 52.03 294 PRO A C 1
ATOM 2281 O O . PRO A 1 294 ? 58.812 21.799 -5.686 1.00 52.03 294 PRO A O 1
ATOM 2284 N N . SER A 1 295 ? 60.537 20.481 -6.299 1.00 55.56 295 SER A N 1
ATOM 2285 C CA . SER A 1 295 ? 60.337 20.513 -7.746 1.00 55.56 295 SER A CA 1
ATOM 2286 C C . SER A 1 295 ? 59.189 19.597 -8.178 1.00 55.56 295 SER A C 1
ATOM 2288 O O . SER A 1 295 ? 59.064 18.471 -7.702 1.00 55.56 295 SER A O 1
ATOM 2290 N N . TYR A 1 296 ? 58.381 20.092 -9.114 1.00 52.88 296 TYR A N 1
ATOM 2291 C CA . TYR A 1 296 ? 57.389 19.342 -9.884 1.00 52.88 296 TYR A CA 1
ATOM 2292 C C . TYR A 1 296 ? 58.083 18.425 -10.901 1.00 52.88 296 TYR A C 1
ATOM 2294 O O . TYR A 1 296 ? 58.734 18.954 -11.794 1.00 52.88 296 TYR A O 1
ATOM 2302 N N . GLU A 1 297 ? 57.903 17.104 -10.798 1.00 48.28 297 GLU A N 1
ATOM 2303 C CA . GLU A 1 297 ? 57.905 16.138 -11.917 1.00 48.28 297 GLU A CA 1
ATOM 2304 C C . GLU A 1 297 ? 57.602 14.715 -11.397 1.00 48.28 297 GLU A C 1
ATOM 2306 O O . GLU A 1 297 ? 58.269 14.253 -10.483 1.00 48.28 297 GLU A O 1
ATOM 2311 N N . GLU A 1 298 ? 56.578 14.071 -11.983 1.00 43.09 298 GLU A N 1
ATOM 2312 C CA . GLU A 1 298 ? 56.250 12.621 -12.049 1.00 43.09 298 GLU A CA 1
ATOM 2313 C C . GLU A 1 298 ? 54.772 12.312 -11.747 1.00 43.09 298 GLU A C 1
ATOM 2315 O O . GLU A 1 298 ? 54.401 11.819 -10.684 1.00 43.09 298 GLU A O 1
ATOM 2320 N N . VAL A 1 299 ? 53.908 12.534 -12.744 1.00 45.41 299 VAL A N 1
ATOM 2321 C CA . VAL A 1 299 ? 52.658 11.770 -12.899 1.00 45.41 299 VAL A CA 1
ATOM 2322 C C . VAL A 1 299 ? 52.533 11.365 -14.366 1.00 45.41 299 VAL A C 1
ATOM 2324 O O . VAL A 1 299 ? 51.860 12.023 -15.152 1.00 45.41 299 VAL A O 1
ATOM 2327 N N . GLN A 1 300 ? 53.201 10.277 -14.739 1.00 46.06 300 GLN A N 1
ATOM 2328 C CA . GLN A 1 300 ? 52.775 9.397 -15.827 1.00 46.06 300 GLN A CA 1
ATOM 2329 C C . GLN A 1 300 ? 53.186 7.959 -15.490 1.00 46.06 300 GLN A C 1
ATOM 2331 O O . GLN A 1 300 ? 54.208 7.737 -14.853 1.00 46.06 300 GLN A O 1
ATOM 2336 N N . ASN A 1 301 ? 52.379 7.002 -15.950 1.00 39.50 301 ASN A N 1
ATOM 2337 C CA . ASN A 1 301 ? 52.518 5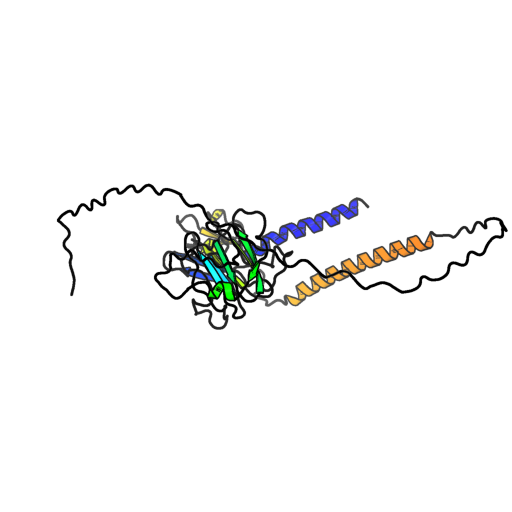.545 -15.824 1.00 39.50 301 ASN A CA 1
ATOM 2338 C C . ASN A 1 301 ? 51.991 4.887 -14.541 1.00 39.50 301 ASN A C 1
ATOM 2340 O O . ASN A 1 301 ? 52.755 4.431 -13.689 1.00 39.50 301 ASN A O 1
ATOM 2344 N N . ARG A 1 302 ? 50.667 4.674 -14.498 1.00 39.00 302 ARG A N 1
ATOM 2345 C CA . ARG A 1 302 ? 50.101 3.336 -14.225 1.00 39.00 302 ARG A CA 1
ATOM 2346 C C . ARG A 1 302 ? 48.588 3.297 -14.455 1.00 39.00 302 ARG A C 1
ATOM 2348 O O . ARG A 1 302 ? 47.835 3.632 -13.552 1.00 39.00 302 ARG A O 1
ATOM 2355 N N . GLN A 1 303 ? 48.162 2.854 -15.637 1.00 40.16 303 GLN A N 1
ATOM 2356 C CA . GLN A 1 303 ? 46.888 2.149 -15.837 1.00 40.16 303 GLN A CA 1
ATOM 2357 C C . GLN A 1 303 ? 46.838 1.572 -17.258 1.00 40.16 303 GLN A C 1
ATOM 2359 O O . GLN A 1 303 ? 46.165 2.087 -18.137 1.00 40.16 303 GLN A O 1
ATOM 2364 N N . GLU A 1 304 ? 47.583 0.493 -17.473 1.00 41.84 304 GLU A N 1
ATOM 2365 C CA . GLU A 1 304 ? 47.330 -0.457 -18.555 1.00 41.84 304 GLU A CA 1
ATOM 2366 C C . GLU A 1 304 ? 47.573 -1.864 -18.005 1.00 41.84 304 GLU A C 1
ATOM 2368 O O . GLU A 1 304 ? 48.478 -2.069 -17.190 1.00 41.84 304 GLU A O 1
ATOM 2373 N N . ASN A 1 305 ? 46.758 -2.798 -18.494 1.00 39.53 305 ASN A N 1
ATOM 2374 C CA . ASN A 1 305 ? 46.766 -4.247 -18.281 1.00 39.53 305 ASN A CA 1
ATOM 2375 C C . ASN A 1 305 ? 45.944 -4.742 -17.086 1.00 39.53 305 ASN A C 1
ATOM 2377 O O . ASN A 1 305 ? 46.414 -4.783 -15.952 1.00 39.53 305 ASN A O 1
ATOM 2381 N N . ASN A 1 306 ? 44.707 -5.152 -17.382 1.00 37.31 306 ASN A N 1
ATOM 2382 C CA . ASN A 1 306 ? 44.244 -6.523 -17.140 1.00 37.31 306 ASN A CA 1
ATOM 2383 C C . ASN A 1 306 ? 42.913 -6.747 -17.878 1.00 37.31 306 ASN A C 1
ATOM 2385 O O . ASN A 1 306 ? 41.836 -6.640 -17.295 1.00 37.31 306 ASN A O 1
ATOM 2389 N N . GLU A 1 307 ? 43.020 -7.064 -19.168 1.00 41.78 307 GLU A N 1
ATOM 2390 C CA . GLU A 1 307 ? 41.988 -7.761 -19.934 1.00 41.78 307 GLU A CA 1
ATOM 2391 C C . GLU A 1 307 ? 42.488 -9.169 -20.291 1.00 41.78 307 GLU A C 1
ATOM 2393 O O . GLU A 1 307 ? 43.669 -9.371 -20.567 1.00 41.78 307 GLU A O 1
ATOM 2398 N N . GLU A 1 308 ? 41.527 -10.095 -20.272 1.00 42.53 308 GLU A N 1
ATOM 2399 C CA . GLU A 1 308 ? 41.507 -11.453 -20.830 1.00 42.53 308 GLU A CA 1
ATOM 2400 C C . GLU A 1 308 ? 42.367 -12.558 -20.194 1.00 42.53 308 GLU A C 1
ATOM 2402 O O . GLU A 1 308 ? 43.589 -12.580 -20.270 1.00 42.53 308 GLU A O 1
ATOM 2407 N N . THR A 1 309 ? 41.692 -13.606 -19.699 1.00 42.28 309 THR A N 1
ATOM 2408 C CA . THR A 1 309 ? 41.664 -14.904 -20.406 1.00 42.28 309 THR A CA 1
ATOM 2409 C C . THR A 1 309 ? 40.466 -15.746 -19.938 1.00 42.28 309 THR A C 1
ATOM 2411 O O . THR A 1 309 ? 40.381 -16.163 -18.784 1.00 42.28 309 THR A O 1
ATOM 2414 N N . ILE A 1 310 ? 39.554 -16.014 -20.875 1.00 43.06 310 ILE A N 1
ATOM 2415 C CA . ILE A 1 310 ? 38.524 -17.061 -20.845 1.00 43.06 310 ILE A CA 1
ATOM 2416 C C . ILE A 1 310 ? 39.129 -18.310 -21.493 1.00 43.06 310 ILE A C 1
ATOM 2418 O O . ILE A 1 310 ? 39.499 -18.216 -22.658 1.00 43.06 310 ILE A O 1
ATOM 2422 N N . ILE A 1 311 ? 39.151 -19.469 -20.817 1.00 43.81 311 ILE A N 1
ATOM 2423 C CA . ILE A 1 311 ? 39.115 -20.794 -21.473 1.00 43.81 311 ILE A CA 1
ATOM 2424 C C . ILE A 1 311 ? 38.304 -21.791 -20.621 1.00 43.81 311 ILE A C 1
ATOM 2426 O O . ILE A 1 311 ? 38.667 -22.111 -19.494 1.00 43.81 311 ILE A O 1
ATOM 2430 N N . ASN A 1 312 ? 37.203 -22.242 -21.231 1.00 43.47 312 ASN A N 1
ATOM 2431 C CA . ASN A 1 312 ? 36.523 -23.544 -21.209 1.00 43.47 312 ASN A CA 1
ATOM 2432 C C . ASN A 1 312 ? 36.842 -24.561 -20.101 1.00 43.47 312 ASN A C 1
ATOM 2434 O O . ASN A 1 312 ? 37.972 -25.019 -19.983 1.00 43.47 312 ASN A O 1
ATOM 2438 N N . ASN A 1 313 ? 35.780 -25.090 -19.481 1.00 38.62 313 ASN A N 1
ATOM 2439 C CA . ASN A 1 313 ? 35.590 -26.540 -19.385 1.00 38.62 313 ASN A CA 1
ATOM 2440 C C . ASN A 1 313 ? 34.096 -26.894 -19.383 1.00 38.62 313 ASN A C 1
ATOM 2442 O O . ASN A 1 313 ? 33.326 -26.472 -18.522 1.00 38.62 313 ASN A O 1
ATOM 2446 N N . GLN A 1 314 ? 33.734 -27.666 -20.401 1.00 38.34 314 GLN A N 1
ATOM 2447 C CA . GLN A 1 314 ? 32.456 -28.316 -20.646 1.00 38.34 314 GLN A CA 1
ATOM 2448 C C . GLN A 1 314 ? 32.641 -29.818 -20.351 1.00 38.34 314 GLN A C 1
ATOM 2450 O O . GLN A 1 314 ? 33.755 -30.322 -20.456 1.00 38.34 314 GLN A O 1
ATOM 2455 N N . GLU A 1 315 ? 31.530 -30.496 -20.046 1.00 38.19 315 GLU A N 1
ATOM 2456 C CA . GLU A 1 315 ? 31.341 -31.955 -19.902 1.00 38.19 315 GLU A CA 1
ATOM 2457 C C . GLU A 1 315 ? 31.623 -32.579 -18.518 1.00 38.19 315 GLU A C 1
ATOM 2459 O O . GLU A 1 315 ? 32.753 -32.852 -18.125 1.00 38.19 315 GLU A O 1
ATOM 2464 N N . ASN A 1 316 ? 30.548 -32.929 -17.799 1.00 40.19 316 ASN A N 1
ATOM 2465 C CA . ASN A 1 316 ? 30.063 -34.311 -17.863 1.00 40.19 316 ASN A CA 1
ATOM 2466 C C . ASN A 1 316 ? 28.649 -34.478 -17.288 1.00 40.19 316 ASN A C 1
ATOM 2468 O O . ASN A 1 316 ? 28.340 -34.086 -16.162 1.00 40.19 316 ASN A O 1
ATOM 2472 N N . ASP A 1 317 ? 27.823 -35.104 -18.120 1.00 36.88 317 ASP A N 1
ATOM 2473 C CA . ASP A 1 317 ? 26.493 -35.632 -17.862 1.00 36.88 317 ASP A CA 1
ATOM 2474 C C . ASP A 1 317 ? 26.478 -36.715 -16.775 1.00 36.88 317 ASP A C 1
ATOM 2476 O O . ASP A 1 317 ? 27.375 -37.553 -16.686 1.00 36.88 317 ASP A O 1
ATOM 2480 N N . SER A 1 318 ? 25.382 -36.762 -16.012 1.00 34.75 318 SER A N 1
ATOM 2481 C CA . SER A 1 318 ? 24.456 -37.912 -15.941 1.00 34.75 318 SER A CA 1
ATOM 2482 C C . SER A 1 318 ? 23.694 -37.915 -14.610 1.00 34.75 318 SER A C 1
ATOM 2484 O O . SER A 1 318 ? 24.124 -38.488 -13.613 1.00 34.75 318 SER A O 1
ATOM 2486 N N . PHE A 1 319 ? 22.502 -37.309 -14.593 1.00 35.44 319 PHE A N 1
ATOM 2487 C CA . PHE A 1 319 ? 21.515 -37.595 -13.551 1.00 35.44 319 PHE A CA 1
ATOM 2488 C C . PHE A 1 319 ? 20.361 -38.392 -14.156 1.00 35.44 319 PHE A C 1
ATOM 2490 O O . PHE A 1 319 ? 19.531 -37.888 -14.914 1.00 35.44 319 PHE A O 1
ATOM 2497 N N . VAL A 1 320 ? 20.368 -39.679 -13.825 1.00 42.75 320 VAL A N 1
ATOM 2498 C CA . VAL A 1 320 ? 19.360 -40.685 -14.151 1.00 42.75 320 VAL A CA 1
ATOM 2499 C C . VAL A 1 320 ? 18.008 -40.253 -13.572 1.00 42.75 320 VAL A C 1
ATOM 2501 O O . VAL A 1 320 ? 17.836 -40.188 -12.356 1.00 42.75 320 VAL A O 1
ATOM 2504 N N . ARG A 1 321 ? 17.026 -39.970 -14.438 1.00 34.50 321 ARG A N 1
ATOM 2505 C CA . ARG A 1 321 ? 15.609 -39.906 -14.049 1.00 34.50 321 ARG A CA 1
ATOM 2506 C C . ARG A 1 321 ? 15.031 -41.314 -14.064 1.00 34.50 321 ARG A C 1
ATOM 2508 O O . ARG A 1 321 ? 14.916 -41.927 -15.123 1.00 34.50 321 ARG A O 1
ATOM 2515 N N . ASN A 1 322 ? 14.611 -41.788 -12.897 1.00 39.03 322 ASN A N 1
ATOM 2516 C CA . ASN A 1 322 ? 13.740 -42.948 -12.797 1.00 39.03 322 ASN A CA 1
ATOM 2517 C C . ASN A 1 322 ? 12.328 -42.566 -13.256 1.00 39.03 322 ASN A C 1
ATOM 2519 O O . ASN A 1 322 ? 11.661 -41.729 -12.650 1.00 39.03 322 ASN A O 1
ATOM 2523 N N . ASN A 1 323 ? 11.895 -43.209 -14.337 1.00 39.66 323 ASN A N 1
ATOM 2524 C CA . ASN A 1 323 ? 10.499 -43.344 -14.722 1.00 39.66 323 ASN A CA 1
ATOM 2525 C C . ASN A 1 323 ? 9.780 -44.242 -13.708 1.00 39.66 323 ASN A C 1
ATOM 2527 O O . ASN A 1 323 ? 10.150 -45.404 -13.555 1.00 39.66 323 ASN A O 1
ATOM 2531 N N . SER A 1 324 ? 8.689 -43.762 -13.119 1.00 42.47 324 SER A N 1
ATOM 2532 C CA . SER A 1 324 ? 7.611 -44.635 -12.651 1.00 42.47 324 SER A CA 1
ATOM 2533 C C . SER A 1 324 ? 6.297 -44.171 -13.268 1.00 42.47 324 SER A C 1
ATOM 2535 O O . SER A 1 324 ? 5.693 -43.185 -12.849 1.00 42.47 324 SER A O 1
ATOM 2537 N N . ASN A 1 325 ? 5.899 -44.900 -14.308 1.00 44.50 325 ASN A N 1
ATOM 2538 C CA . ASN A 1 325 ? 4.543 -44.951 -14.827 1.00 44.50 325 ASN A CA 1
ATOM 2539 C C . ASN A 1 325 ? 3.640 -45.604 -13.773 1.00 44.50 325 ASN A C 1
ATOM 2541 O O . ASN A 1 325 ? 3.815 -46.788 -13.503 1.00 44.50 325 ASN A O 1
ATOM 2545 N N . GLU A 1 326 ? 2.633 -44.894 -13.266 1.00 39.69 326 GLU A N 1
ATOM 2546 C CA . GLU A 1 326 ? 1.456 -45.529 -12.665 1.00 39.69 326 GLU A CA 1
ATOM 2547 C C . GLU A 1 326 ? 0.161 -44.867 -13.159 1.00 39.69 326 GLU A C 1
ATOM 2549 O O . GLU A 1 326 ? -0.212 -43.759 -12.793 1.00 39.69 326 GLU A O 1
ATOM 2554 N N . HIS A 1 327 ? -0.492 -45.597 -14.064 1.00 36.38 327 HIS A N 1
ATOM 2555 C CA . HIS A 1 327 ? -1.933 -45.808 -14.184 1.00 36.38 327 HIS A CA 1
ATOM 2556 C C . HIS A 1 327 ? -2.908 -44.646 -13.906 1.00 36.38 327 HIS A C 1
ATOM 2558 O O . HIS A 1 327 ? -3.501 -44.532 -12.836 1.00 36.38 327 HIS A O 1
ATOM 2564 N N . ASN A 1 328 ? -3.296 -43.960 -14.986 1.00 35.91 328 ASN A N 1
ATOM 2565 C CA . ASN A 1 328 ? -4.658 -43.442 -15.122 1.00 35.91 328 ASN A CA 1
ATOM 2566 C C . ASN A 1 328 ? -5.646 -44.614 -15.249 1.00 35.91 328 ASN A C 1
ATOM 2568 O O . ASN A 1 328 ? -5.672 -45.311 -16.265 1.00 35.91 328 ASN A O 1
ATOM 2572 N N . LYS A 1 329 ? -6.499 -44.807 -14.238 1.00 35.16 329 LYS A N 1
ATOM 2573 C CA . LYS A 1 329 ? -7.704 -45.643 -14.329 1.00 35.16 329 LYS A CA 1
ATOM 2574 C C . LYS A 1 329 ? -8.926 -44.746 -14.135 1.00 35.16 329 LYS A C 1
ATOM 2576 O O . LYS A 1 329 ? -9.439 -44.591 -13.032 1.00 35.16 329 LYS A O 1
ATOM 2581 N N . VAL A 1 330 ? -9.377 -44.129 -15.227 1.00 35.78 330 VAL A N 1
ATOM 2582 C CA . VAL A 1 330 ? -10.652 -43.402 -15.273 1.00 35.78 330 VAL A CA 1
ATOM 2583 C C . VAL A 1 330 ? -11.777 -44.433 -15.220 1.00 35.78 330 VAL A C 1
ATOM 2585 O O . VAL A 1 330 ? -11.965 -45.225 -16.142 1.00 35.78 330 VAL A O 1
ATOM 2588 N N . ARG A 1 331 ? -12.508 -44.456 -14.105 1.00 34.97 331 ARG A N 1
ATOM 2589 C CA . ARG A 1 331 ? -13.715 -45.265 -13.930 1.00 34.97 331 ARG A CA 1
ATOM 2590 C C . ARG A 1 331 ? -14.896 -44.464 -14.471 1.00 34.97 331 ARG A C 1
ATOM 2592 O O . ARG A 1 331 ? -15.404 -43.580 -13.794 1.00 34.97 331 ARG A O 1
ATOM 2599 N N . ILE A 1 332 ? -15.316 -44.767 -15.697 1.00 38.38 332 ILE A N 1
ATOM 2600 C CA . ILE A 1 332 ? -16.575 -44.263 -16.252 1.00 38.38 332 ILE A CA 1
ATOM 2601 C C . ILE A 1 332 ? -17.705 -45.083 -15.625 1.00 38.38 332 ILE A C 1
ATOM 2603 O O . ILE A 1 332 ? -17.818 -46.285 -15.859 1.00 38.38 332 ILE A O 1
ATOM 2607 N N . THR A 1 333 ? -18.524 -44.443 -14.798 1.00 43.19 333 THR A N 1
ATOM 2608 C CA . THR A 1 333 ? -19.826 -44.972 -14.376 1.00 43.19 333 THR A CA 1
ATOM 2609 C C . THR A 1 333 ? -20.877 -44.617 -15.431 1.00 43.19 333 THR A C 1
ATOM 2611 O O . THR A 1 333 ? -20.988 -43.441 -15.782 1.00 43.19 333 THR A O 1
ATOM 2614 N N . PRO A 1 334 ? -21.673 -45.578 -15.930 1.00 39.41 334 PRO A N 1
ATOM 2615 C CA . PRO A 1 334 ? -22.785 -45.282 -16.816 1.00 39.41 334 PRO A CA 1
ATOM 2616 C C . PRO A 1 334 ? -23.947 -44.807 -15.944 1.00 39.41 334 PRO A C 1
ATOM 2618 O O . PRO A 1 334 ? -24.535 -45.624 -15.248 1.00 39.41 334 PRO A O 1
ATOM 2621 N N . ASN A 1 335 ? -24.182 -43.492 -15.888 1.00 47.28 335 ASN A N 1
ATOM 2622 C CA . ASN A 1 335 ? -25.477 -42.844 -15.616 1.00 47.28 335 ASN A CA 1
ATOM 2623 C C . ASN A 1 335 ? -25.259 -41.349 -15.343 1.00 47.28 335 ASN A C 1
ATOM 2625 O O . ASN A 1 335 ? -25.287 -40.894 -14.202 1.00 47.28 335 ASN A O 1
ATOM 2629 N N . SER A 1 336 ? -25.075 -40.566 -16.399 1.00 37.34 336 SER A N 1
ATOM 2630 C CA . SER A 1 336 ? -25.345 -39.131 -16.343 1.00 37.34 336 SER A CA 1
ATOM 2631 C C . SER A 1 336 ? -25.867 -38.668 -17.699 1.00 37.34 336 SER A C 1
ATOM 2633 O O . SER A 1 336 ? -25.180 -38.687 -18.716 1.00 37.34 336 SER A O 1
ATOM 2635 N N . SER A 1 337 ? -27.151 -38.320 -17.712 1.00 38.38 337 SER A N 1
ATOM 2636 C CA . SER A 1 337 ? -27.860 -37.729 -18.840 1.00 38.38 337 SER A CA 1
ATOM 2637 C C . SER A 1 337 ? -27.330 -36.321 -19.103 1.00 38.38 337 SER A C 1
ATOM 2639 O O . SER A 1 337 ? -27.490 -35.430 -18.267 1.00 38.38 337 SER A O 1
ATOM 2641 N N . LEU A 1 338 ? -26.720 -36.117 -20.269 1.00 38.72 338 LEU A N 1
ATOM 2642 C CA . LEU A 1 338 ? -26.347 -34.802 -20.773 1.00 38.72 338 LEU A CA 1
ATOM 2643 C C . LEU A 1 338 ? -27.590 -34.161 -21.416 1.00 38.72 338 LEU A C 1
ATOM 2645 O O . LEU A 1 338 ? -28.053 -34.615 -22.461 1.00 38.72 338 LEU A O 1
ATOM 2649 N N . VAL A 1 339 ? -28.150 -33.127 -20.786 1.00 39.97 339 VAL A N 1
ATOM 2650 C CA . VAL A 1 339 ? -29.193 -32.287 -21.393 1.00 39.97 339 VAL A CA 1
ATOM 2651 C C . VAL A 1 339 ? -28.497 -31.141 -22.116 1.00 39.97 339 VAL A C 1
ATOM 2653 O O . VAL A 1 339 ? -28.031 -30.196 -21.485 1.00 39.97 339 VAL A O 1
ATOM 2656 N N . VAL A 1 340 ? -28.425 -31.226 -23.442 1.00 38.38 340 VAL A N 1
ATOM 2657 C CA . VAL A 1 340 ? -28.081 -30.086 -24.300 1.00 38.38 340 VAL A CA 1
ATOM 2658 C C . VAL A 1 340 ? -29.396 -29.405 -24.664 1.00 38.38 340 VAL A C 1
ATOM 2660 O O . VAL A 1 340 ? -30.219 -29.985 -25.371 1.00 38.38 340 VAL A O 1
ATOM 2663 N N . LYS A 1 341 ? -29.626 -28.198 -24.140 1.00 41.25 341 LYS A N 1
ATOM 2664 C CA . LYS A 1 341 ? -30.655 -27.303 -24.679 1.00 41.25 341 LYS A CA 1
ATOM 2665 C C . LYS A 1 341 ? -30.086 -26.652 -25.939 1.00 41.25 341 LYS A C 1
ATOM 2667 O O . LYS A 1 341 ? -29.020 -26.044 -25.866 1.00 41.25 341 LYS A O 1
ATOM 2672 N N . LEU A 1 342 ? -30.788 -26.846 -27.054 1.00 51.59 342 LEU A N 1
ATOM 2673 C CA . LEU A 1 342 ? -30.610 -26.103 -28.302 1.00 51.59 342 LEU A CA 1
ATOM 2674 C C . LEU A 1 342 ? -31.234 -24.714 -28.189 1.00 51.59 342 LEU A C 1
ATOM 2676 O O . LEU A 1 342 ? -32.286 -24.610 -27.509 1.00 51.59 342 LEU A O 1
#

Radius of gyration: 33.71 Å; chains: 1; bounding box: 102×85×64 Å

pLDDT: mean 72.09, std 20.8, range [34.5, 97.38]

Foldseek 3Di:
DVVVVVVVVVVVVVVVVVLVVLQLVFWDDWDAFDVFWIKTKGHKQQAADVPPPRRQKAFDAQFFFFKKAWADQWWKWFQFAVFGIDQIARGADPVCPVPPRRMYGDRVFTGTFKMATADQKWKWFAWHPDPDIDDIWTHHPVLNVQPPNPDPVCRPDPSHRPTMYGDHNIGTGMMGIHRIIMITIGIDNWPLVSSVWDWDAPVVLPQFDWAAPGDPDDRRTTTGHHHPVVCDDVDPPPPVVVVVVVVVVVVVVVVVVVVVVVVVVVVVVVPPDPPPPDDDDDDDDDDDDDDDDDDDDDDDDDDDDDDDDDDDDDDDDDDDDDDDDDDDDDDDDPDDDDDDDD

Secondary structure (DSSP, 8-state):
-HHHHHHHHHHHHHHHHHGGGGGTT-EEEEEE-TTS-EEEEEPPEE---TT-TTTS-EEBTTB-EEEEEEBSS-EEEEEETTS-BPPPEE-B-GGGTT-TTSSEE-TT-PPEEEEEE-TT-EEEEEETT-SSPPPPEE--HHHHHTS-TT-TT-TT-----SS-EEBTTB-EEEEEETTSEEEEEEEESSHHHHTT-EEE-GGG-TTEEEESS-SSS-TT-EEEEE---TTS-SS---HHHHHHHHHHHHHHHHHHHHHHHHHHHHHHHHT------PPP-----------PPPPP------------------------PPP----------S--------

Sequence (342 aa):
MKSFYLNIFSILTIFVITSKASVRNQIDESLSIEGGGYKIWLTEVNGYDENDEVNGYSGIFGEPVTSVAVSGGRPYTVHLLNGNWLKKIDGYNIANITDIYGYSGKVDGFTIDGFSIADNVQYKVHIIGEKEWSSPINGNLNDLDDIPFLNKDFYKSTNNPKNYAGIFGKPIDAIMIKGRNYTTSFYSSSECFARGGTCMNPNDCIDGTVLHNICPGDNNSKCCMPKDDITSNNNKSNNNTTKTIIIIAILLVILIIIATILCCYIIRSKNISPTIVNPPNQNNNNEYLNLPPPSYEEVQNRQENNEETIINNQENDSFVRNNSNEHNKVRITPNSSLVVKL

Organism: NCBI:txid1754192